Protein AF-A0A2M8NGC5-F1 (afdb_monomer_lite)

pLDDT: mean 81.93, std 14.47, range [43.94, 97.69]

Radius of gyration: 37.55 Å; chains: 1; bounding box: 80×71×114 Å

Foldseek 3Di:
DDDDDDDDDDDDDDDDDDDDDDDDDDDDDDDDDDDDDDDDDDDPPPDPDDDDPDPDPDADPQWDDDDDDLLVLCVVVVVPPDDQQAKAFPVVDPPSDIDGHVDDDPPPLDRDPDDAQVNLCVRTNNSRLVPCFKDKDKDFDDDPDQVCLCVQSDKDWDWDADPVDRLAIWIWIWIRNHPQKIWIWIDGRPDTHTQDMDGHPGRIWMKMWGQDPVVRWIWIDIPNHTGDDTDD

Sequence (232 aa):
PPMLLATVAPRGEETATPTRSPSETLPPSATFTASPSATFTPSNTPTETFTPPPPTATLPPGGLRGAQSILTRAAQTGLIPWDAFYFSPIFNDNDGTWRLGTGEFTGGNTAFIQIDPETLETYFGNSAAERVFLMESTLTLTTWNPALAIDQQVFFGAALQSAANPAQQVGVDIRLVRDGVIRVGVRNGSEVSTISERAVSAYEVRLRLEYDERAGAISAFFNNERLGQPIS

Structure (mmCIF, N/CA/C/O backbone):
data_AF-A0A2M8NGC5-F1
#
_entry.id   AF-A0A2M8NGC5-F1
#
loop_
_atom_site.group_PDB
_atom_site.id
_atom_site.type_symbol
_atom_site.label_atom_id
_atom_site.label_alt_id
_atom_site.label_comp_id
_atom_site.label_asym_id
_atom_site.label_entity_id
_atom_site.label_seq_id
_atom_site.pdbx_PDB_ins_code
_atom_site.Cartn_x
_atom_site.Cartn_y
_atom_site.Cartn_z
_atom_site.occupancy
_atom_site.B_iso_or_equiv
_atom_site.auth_seq_id
_atom_site.auth_comp_id
_atom_site.auth_asym_id
_atom_site.auth_atom_id
_atom_site.pdbx_PDB_model_num
ATOM 1 N N . PRO A 1 1 ? -4.789 38.498 92.553 1.00 44.41 1 PRO A N 1
ATOM 2 C CA . PRO A 1 1 ? -6.107 38.283 93.205 1.00 44.41 1 PRO A CA 1
ATOM 3 C C . PRO A 1 1 ? -7.230 38.889 92.341 1.00 44.41 1 PRO A C 1
ATOM 5 O O . PRO A 1 1 ? -6.971 39.894 91.688 1.00 44.41 1 PRO A O 1
ATOM 8 N N . PRO A 1 2 ? -8.392 38.226 92.229 1.00 50.94 2 PRO A N 1
ATOM 9 C CA . PRO A 1 2 ? -9.074 38.031 90.946 1.00 50.94 2 PRO A CA 1
ATOM 10 C C . PRO A 1 2 ? -10.235 39.008 90.695 1.00 50.94 2 PRO A C 1
ATOM 12 O O . PRO A 1 2 ? -10.859 39.483 91.639 1.00 50.94 2 PRO A O 1
ATOM 15 N N . MET A 1 3 ? -10.559 39.252 89.419 1.00 46.56 3 MET A N 1
ATOM 16 C CA . MET A 1 3 ? -11.832 39.853 88.998 1.00 46.56 3 MET A CA 1
ATOM 17 C C . MET A 1 3 ? -12.655 38.854 88.182 1.00 46.56 3 MET A C 1
ATOM 19 O O . MET A 1 3 ? -12.124 38.054 87.414 1.00 46.56 3 MET A O 1
ATOM 23 N N . LEU A 1 4 ? -13.957 38.908 88.449 1.00 48.12 4 LEU A N 1
ATOM 24 C CA . LEU A 1 4 ? -15.014 37.959 88.126 1.00 48.12 4 LEU A CA 1
ATOM 25 C C . LEU A 1 4 ? -15.409 37.963 86.641 1.00 48.12 4 LEU A C 1
ATOM 27 O O . LEU A 1 4 ? -15.560 39.020 86.033 1.00 48.12 4 LEU A O 1
ATOM 31 N N . LEU A 1 5 ? -15.659 36.764 86.108 1.00 43.94 5 LEU A N 1
ATOM 32 C CA . LEU A 1 5 ? -16.408 36.519 84.872 1.00 43.94 5 LEU A CA 1
ATOM 33 C C . LEU A 1 5 ? -17.908 36.738 85.139 1.00 43.94 5 LEU A C 1
ATOM 35 O O . LEU A 1 5 ? -18.446 36.166 86.087 1.00 43.94 5 LEU A O 1
ATOM 39 N N . ALA A 1 6 ? -18.585 37.512 84.288 1.00 54.88 6 ALA A N 1
ATOM 40 C CA . ALA A 1 6 ? -20.037 37.687 84.319 1.00 54.88 6 ALA A CA 1
ATOM 41 C C . ALA A 1 6 ? -20.694 37.042 83.085 1.00 54.88 6 ALA A C 1
ATOM 43 O O . ALA A 1 6 ? -20.382 37.385 81.947 1.00 54.88 6 ALA A O 1
ATOM 44 N N . THR A 1 7 ? -21.617 36.118 83.350 1.00 52.53 7 THR A N 1
ATOM 45 C CA . THR A 1 7 ? -22.526 35.437 82.414 1.00 52.53 7 THR A CA 1
ATOM 46 C C . THR A 1 7 ? -23.848 36.201 82.328 1.00 52.53 7 THR A C 1
ATOM 48 O O . THR A 1 7 ? -24.427 36.457 83.380 1.00 52.53 7 THR A O 1
ATOM 51 N N . VAL A 1 8 ? -24.385 36.474 81.126 1.00 47.66 8 VAL A N 1
ATOM 52 C CA . VAL A 1 8 ? -25.820 36.787 80.911 1.00 47.66 8 VAL A CA 1
ATOM 53 C C . VAL A 1 8 ? -26.322 36.210 79.568 1.00 47.66 8 VAL A C 1
ATOM 55 O O . VAL A 1 8 ? -25.575 36.111 78.600 1.00 47.66 8 VAL A O 1
ATOM 58 N N . ALA A 1 9 ? -27.589 35.785 79.598 1.00 52.62 9 ALA A N 1
ATOM 59 C CA . ALA A 1 9 ? -28.359 34.857 78.758 1.00 52.62 9 ALA A CA 1
ATOM 60 C C . ALA A 1 9 ? -28.841 35.358 77.363 1.00 52.62 9 ALA A C 1
ATOM 62 O O . ALA A 1 9 ? -28.818 36.562 77.106 1.00 52.62 9 ALA A O 1
ATOM 63 N N . PRO A 1 10 ? -29.333 34.453 76.477 1.00 55.34 10 PRO A N 1
ATOM 64 C CA . PRO A 1 10 ? -29.806 34.791 75.127 1.00 55.34 10 PRO A CA 1
ATOM 65 C C . PRO A 1 10 ? -31.256 35.308 75.100 1.00 55.34 10 PRO A C 1
ATOM 67 O O . PRO A 1 10 ? -32.081 34.909 75.924 1.00 55.34 10 PRO A O 1
ATOM 70 N N . ARG A 1 11 ? -31.591 36.161 74.117 1.00 51.97 11 ARG A N 1
ATOM 71 C CA . ARG A 1 11 ? -32.942 36.722 73.928 1.00 51.97 11 ARG A CA 1
ATOM 72 C C . ARG A 1 11 ? -33.423 36.620 72.473 1.00 51.97 11 ARG A C 1
ATOM 74 O O . ARG A 1 11 ? -32.929 37.343 71.621 1.00 51.97 11 ARG A O 1
ATOM 81 N N . GLY A 1 12 ? -34.408 35.739 72.277 1.00 48.41 12 GLY A N 1
ATOM 82 C CA . GLY A 1 12 ? -35.685 35.976 71.583 1.00 48.41 12 GLY A CA 1
ATOM 83 C C . GLY A 1 12 ? -35.688 36.367 70.105 1.00 48.41 12 GLY A C 1
ATOM 84 O O . GLY A 1 12 ? -35.417 37.511 69.764 1.00 48.41 12 GLY A O 1
ATOM 85 N N . GLU A 1 13 ? -36.132 35.424 69.274 1.00 51.47 13 GLU A N 1
ATOM 86 C CA . GLU A 1 13 ? -36.620 35.616 67.906 1.00 51.47 13 GLU A CA 1
ATOM 87 C C . GLU A 1 13 ? -37.958 36.379 67.890 1.00 51.47 13 GLU A C 1
ATOM 89 O O . GLU A 1 13 ? -38.875 36.034 68.635 1.00 51.47 13 GLU A O 1
ATOM 94 N N . GLU A 1 14 ? -38.110 37.349 66.985 1.00 56.53 14 GLU A N 1
ATOM 95 C CA . GLU A 1 14 ? -39.417 37.882 66.586 1.00 56.53 14 GLU A CA 1
ATOM 96 C C . GLU A 1 14 ? -39.548 37.839 65.057 1.00 56.53 14 GLU A C 1
ATOM 98 O O . GLU A 1 14 ? -38.742 38.386 64.306 1.00 56.53 14 GLU A O 1
ATOM 103 N N . THR A 1 15 ? -40.578 37.118 64.613 1.00 48.09 15 THR A N 1
ATOM 104 C CA . THR A 1 15 ? -40.988 36.927 63.220 1.00 48.09 15 THR A CA 1
ATOM 105 C C . THR A 1 15 ? -41.857 38.106 62.785 1.00 48.09 15 THR A C 1
ATOM 107 O O . THR A 1 15 ? -42.908 38.340 63.379 1.00 48.09 15 THR A O 1
ATOM 110 N N . ALA A 1 16 ? -41.458 38.829 61.736 1.00 58.00 16 ALA A N 1
ATOM 111 C CA . ALA A 1 16 ? -42.263 39.887 61.128 1.00 58.00 16 ALA A CA 1
ATOM 112 C C . ALA A 1 16 ? -42.911 39.397 59.820 1.00 58.00 16 ALA A C 1
ATOM 114 O O . ALA A 1 16 ? -42.224 39.026 58.868 1.00 58.00 16 ALA A O 1
ATOM 115 N N . THR A 1 17 ? -44.242 39.412 59.770 1.00 56.25 17 THR A N 1
ATOM 116 C CA . THR A 1 17 ? -45.048 39.089 58.582 1.00 56.25 17 THR A CA 1
ATOM 117 C C . THR A 1 17 ? -45.163 40.322 57.669 1.00 56.25 17 THR A C 1
ATOM 119 O O . THR A 1 17 ? -45.582 41.374 58.155 1.00 56.25 17 THR A O 1
ATOM 122 N N . PRO A 1 18 ? -44.848 40.249 56.361 1.00 65.88 18 PRO A N 1
ATOM 123 C CA . PRO A 1 18 ? -44.996 41.396 55.466 1.00 65.88 18 PRO A CA 1
ATOM 124 C C . PRO A 1 18 ? -46.437 41.563 54.948 1.00 65.88 18 PRO A C 1
ATOM 126 O O . PRO A 1 18 ? -46.995 40.690 54.283 1.00 65.88 18 PRO A O 1
ATOM 129 N N . THR A 1 19 ? -47.017 42.734 55.216 1.00 62.34 19 THR A N 1
ATOM 130 C CA . THR A 1 19 ? -48.293 43.224 54.669 1.00 62.34 19 THR A CA 1
ATOM 131 C C . THR A 1 19 ? -48.120 43.665 53.208 1.00 62.34 19 THR A C 1
ATOM 133 O O . THR A 1 19 ? -47.224 44.448 52.898 1.00 62.34 19 THR A O 1
ATOM 136 N N . ARG A 1 20 ? -48.980 43.185 52.294 1.00 57.41 20 ARG A N 1
ATOM 137 C CA . ARG A 1 20 ? -49.006 43.601 50.876 1.00 57.41 20 ARG A CA 1
ATOM 138 C C . ARG A 1 20 ? -49.598 45.007 50.711 1.00 57.41 20 ARG A C 1
ATOM 140 O O . ARG A 1 20 ? -50.677 45.285 51.226 1.00 57.41 20 ARG A O 1
ATOM 147 N N . SER A 1 21 ? -48.913 45.846 49.935 1.00 61.59 21 SER A N 1
ATOM 148 C CA . SER A 1 21 ? -49.381 47.165 49.483 1.00 61.59 21 SER A CA 1
ATOM 149 C C . SER A 1 21 ? -50.339 47.031 48.279 1.00 61.59 21 SER A C 1
ATOM 151 O O . SER A 1 21 ? -50.161 46.101 47.485 1.00 61.59 21 SER A O 1
ATOM 153 N N . PRO A 1 22 ? -51.356 47.901 48.124 1.00 59.97 22 PRO A N 1
ATOM 154 C CA . PRO A 1 22 ? -52.321 47.828 47.025 1.00 59.97 22 PRO A CA 1
ATOM 155 C C . PRO A 1 22 ? -51.721 48.187 45.652 1.00 59.97 22 PRO A C 1
ATOM 157 O O . PRO A 1 22 ? -50.808 49.000 45.540 1.00 59.97 22 PRO A O 1
ATOM 160 N N . SER A 1 23 ? -52.266 47.544 44.615 1.00 63.38 23 SER A N 1
ATOM 161 C CA . SER A 1 23 ? -51.860 47.622 43.204 1.00 63.38 23 SER A CA 1
ATOM 162 C C . SER A 1 23 ? -52.294 48.931 42.540 1.00 63.38 23 SER A C 1
ATOM 164 O O . SER A 1 23 ? -53.451 49.330 42.668 1.00 63.38 23 SER A O 1
ATOM 166 N N . GLU A 1 24 ? -51.397 49.548 41.769 1.00 59.53 24 GLU A N 1
ATOM 167 C CA . GLU A 1 24 ? -51.702 50.688 40.899 1.00 59.53 24 GLU A CA 1
ATOM 168 C C . GLU A 1 24 ? -52.466 50.241 39.640 1.00 59.53 24 GLU A C 1
ATOM 170 O O . GLU A 1 24 ? -52.132 49.241 39.001 1.00 59.53 24 GLU A O 1
ATOM 175 N N . THR A 1 25 ? -53.512 50.992 39.296 1.00 62.56 25 THR A N 1
ATOM 176 C CA . THR A 1 25 ? -54.348 50.810 38.102 1.00 62.56 25 THR A CA 1
ATOM 177 C C . THR A 1 25 ? -53.723 51.552 36.919 1.00 62.56 25 THR A C 1
ATOM 179 O O . THR A 1 25 ? -53.522 52.763 36.991 1.00 62.56 25 THR A O 1
ATOM 182 N N . LEU A 1 26 ? -53.444 50.852 35.817 1.00 63.38 26 LEU A N 1
ATOM 183 C CA . LEU A 1 26 ? -52.919 51.457 34.585 1.00 63.38 26 LEU A CA 1
ATOM 184 C C . LEU A 1 26 ? -54.018 52.218 33.801 1.00 63.38 26 LEU A C 1
ATOM 186 O O . LEU A 1 26 ? -55.169 51.774 33.787 1.00 63.38 26 LEU A O 1
ATOM 190 N N . PRO A 1 27 ? -53.689 53.339 33.127 1.00 66.12 27 PRO A N 1
ATOM 191 C CA . PRO A 1 27 ? -54.636 54.127 32.329 1.00 66.12 27 PRO A CA 1
ATOM 192 C C . PRO A 1 27 ? -55.035 53.438 31.003 1.00 66.12 27 PRO A C 1
ATOM 194 O O . PRO A 1 27 ? -54.327 52.544 30.532 1.00 66.12 27 PRO A O 1
ATOM 197 N N . PRO A 1 28 ? -56.165 53.838 30.378 1.00 65.62 28 PRO A N 1
ATOM 198 C CA . PRO A 1 28 ? -56.716 53.157 29.206 1.00 65.62 28 PRO A CA 1
ATOM 199 C C . PRO A 1 28 ? -55.827 53.267 27.957 1.00 65.62 28 PRO A C 1
ATOM 201 O O . PRO A 1 28 ? -55.247 54.309 27.658 1.00 65.62 28 PRO A O 1
ATOM 204 N N . SER A 1 29 ? -55.765 52.155 27.222 1.00 63.22 29 SER A N 1
ATOM 205 C CA . SER A 1 29 ? -55.000 51.960 25.987 1.00 63.22 29 SER A CA 1
ATOM 206 C C . SER A 1 29 ? -55.596 52.748 24.812 1.00 63.22 29 SER A C 1
ATOM 208 O O . SER A 1 29 ? -56.816 52.807 24.654 1.00 63.22 29 SER A O 1
ATOM 210 N N . ALA A 1 30 ? -54.743 53.349 23.978 1.00 58.06 30 ALA A N 1
ATOM 211 C CA . ALA A 1 30 ? -55.157 54.062 22.774 1.00 58.06 30 ALA A CA 1
ATOM 212 C C . ALA A 1 30 ? -55.665 53.080 21.703 1.00 58.06 30 ALA A C 1
ATOM 214 O O . ALA A 1 30 ? -54.961 52.150 21.307 1.00 58.06 30 ALA A O 1
ATOM 215 N N . THR A 1 31 ? -56.884 53.299 21.213 1.00 60.28 31 THR A N 1
ATOM 216 C CA . THR A 1 31 ? -57.495 52.514 20.134 1.00 60.28 31 THR A CA 1
ATOM 217 C C . THR A 1 31 ? -56.754 52.751 18.815 1.00 60.28 31 THR A C 1
ATOM 219 O O . THR A 1 31 ? -56.792 53.850 18.266 1.00 60.28 31 THR A O 1
ATOM 222 N N . PHE A 1 32 ? -56.095 51.717 18.286 1.00 59.34 32 PHE A N 1
ATOM 223 C CA . PHE A 1 32 ? -55.528 51.723 16.935 1.00 59.34 32 PHE A CA 1
ATOM 224 C C . PHE A 1 32 ? -56.638 51.529 15.893 1.00 59.34 32 PHE A C 1
ATOM 226 O O . PHE A 1 32 ? -57.313 50.500 15.875 1.00 59.34 32 PHE A O 1
ATOM 233 N N . THR A 1 33 ? -56.808 52.496 14.993 1.00 62.06 33 THR A N 1
ATOM 234 C CA . THR A 1 33 ? -57.657 52.354 13.803 1.00 62.06 33 THR A CA 1
ATOM 235 C C . THR A 1 33 ? -56.892 51.554 12.746 1.00 62.06 33 THR A C 1
ATOM 237 O O . THR A 1 33 ? -55.863 52.012 12.251 1.00 62.06 33 THR A O 1
ATOM 240 N N . ALA A 1 34 ? -57.359 50.351 12.401 1.00 59.84 34 ALA A N 1
ATOM 241 C CA . ALA A 1 34 ? -56.747 49.549 11.343 1.00 59.84 34 ALA A CA 1
ATOM 242 C C . ALA A 1 34 ? -57.008 50.183 9.963 1.00 59.84 34 ALA A C 1
ATOM 244 O O . ALA A 1 34 ? -58.155 50.423 9.587 1.00 59.84 34 ALA A O 1
ATOM 245 N N . SER A 1 35 ? -55.939 50.447 9.208 1.00 66.44 35 SER A N 1
ATOM 246 C CA . SER A 1 35 ? -56.015 50.833 7.794 1.00 66.44 35 SER A CA 1
ATOM 247 C C . SER A 1 35 ? -56.494 49.633 6.956 1.00 66.44 35 SER A C 1
ATOM 249 O O . SER A 1 35 ? -56.066 48.510 7.241 1.00 66.44 35 SER A O 1
ATOM 251 N N . PRO A 1 36 ? -57.370 49.809 5.947 1.00 64.69 36 PRO A N 1
ATOM 252 C CA . PRO A 1 36 ? -57.855 48.695 5.137 1.00 64.69 36 PRO A CA 1
ATOM 253 C C . PRO A 1 36 ? -56.703 47.992 4.402 1.00 64.69 36 PRO A C 1
ATOM 255 O O . PRO A 1 36 ? -55.878 48.620 3.740 1.00 64.69 36 PRO A O 1
ATOM 258 N N . SER A 1 37 ? -56.656 46.666 4.546 1.00 68.25 37 SER A N 1
ATOM 259 C CA . SER A 1 37 ? -55.654 45.785 3.944 1.00 68.25 37 SER A CA 1
ATOM 260 C C . SER A 1 37 ? -55.862 45.674 2.429 1.00 68.25 37 SER A C 1
ATOM 262 O O . SER A 1 37 ? -56.983 45.455 1.965 1.00 68.25 37 SER A O 1
ATOM 264 N N . ALA A 1 38 ? -54.787 45.826 1.650 1.00 64.25 38 ALA A N 1
ATOM 265 C CA . ALA A 1 38 ? -54.817 45.605 0.209 1.00 64.25 38 ALA A CA 1
ATOM 266 C C . ALA A 1 38 ? -55.140 44.131 -0.088 1.00 64.25 38 ALA A C 1
ATOM 268 O O . ALA A 1 38 ? -54.487 43.220 0.417 1.00 64.25 38 ALA A O 1
ATOM 269 N N . THR A 1 39 ? -56.159 43.893 -0.913 1.00 65.56 39 THR A N 1
ATOM 270 C CA . THR A 1 39 ? -56.514 42.545 -1.370 1.00 65.56 39 THR A CA 1
ATOM 271 C C . THR A 1 39 ? -55.462 42.072 -2.372 1.00 65.56 39 THR A C 1
ATOM 273 O O . THR A 1 39 ? -55.335 42.647 -3.451 1.00 65.56 39 THR A O 1
ATOM 276 N N . PHE A 1 40 ? -54.692 41.044 -2.015 1.00 61.41 40 PHE A N 1
ATOM 277 C CA . PHE A 1 40 ? -53.731 40.422 -2.924 1.00 61.41 40 PHE A CA 1
ATOM 278 C C . PHE A 1 40 ? -54.468 39.647 -4.024 1.00 61.41 40 PHE A C 1
ATOM 280 O O . PHE A 1 40 ? -55.293 38.778 -3.744 1.00 61.41 40 PHE A O 1
ATOM 287 N N . THR A 1 41 ? -54.154 39.943 -5.284 1.00 67.62 41 THR A N 1
ATOM 288 C CA . THR A 1 41 ? -54.562 39.138 -6.443 1.00 67.62 41 THR A CA 1
ATOM 289 C C . THR A 1 41 ? -53.828 37.791 -6.435 1.00 67.62 41 THR A C 1
ATOM 291 O O . 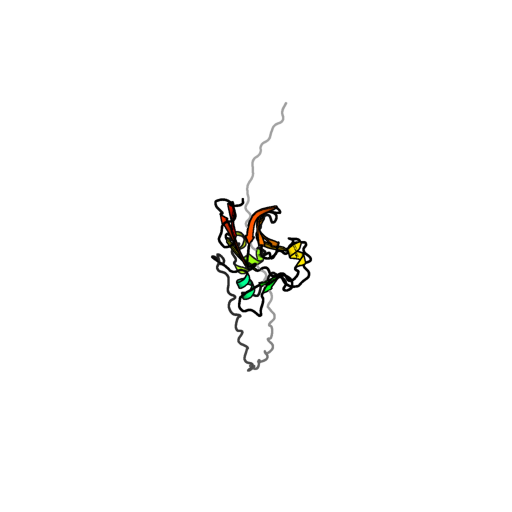THR A 1 41 ? -52.601 37.789 -6.304 1.00 67.62 41 THR A O 1
ATOM 294 N N . PRO A 1 42 ? -54.520 36.646 -6.597 1.00 62.97 42 PRO A N 1
ATOM 295 C CA . PRO A 1 42 ? -53.861 35.346 -6.684 1.00 62.97 42 PRO A CA 1
ATOM 296 C C . PRO A 1 42 ? -53.001 35.272 -7.954 1.00 62.97 42 PRO A C 1
ATOM 298 O O . PRO A 1 42 ? -53.486 35.517 -9.058 1.00 62.97 42 PRO A O 1
ATOM 301 N N . SER A 1 43 ? -51.715 34.946 -7.795 1.00 70.00 43 SER A N 1
ATOM 302 C CA . SER A 1 43 ? -50.808 34.699 -8.920 1.00 70.00 43 SER A CA 1
ATOM 303 C C . SER A 1 43 ? -50.941 33.248 -9.376 1.00 70.00 43 SER A C 1
ATOM 305 O O . SER A 1 43 ? -50.767 32.336 -8.573 1.00 70.00 43 SER A O 1
ATOM 307 N N . ASN A 1 44 ? -51.190 33.024 -10.669 1.00 65.50 44 ASN A N 1
ATOM 308 C CA . ASN A 1 44 ? -51.218 31.692 -11.294 1.00 65.50 44 ASN A CA 1
ATOM 309 C C . ASN A 1 44 ? -49.809 31.147 -11.602 1.00 65.50 44 ASN A C 1
ATOM 311 O O . ASN A 1 44 ? -49.643 30.331 -12.507 1.00 65.50 44 ASN A O 1
ATOM 315 N N . THR A 1 45 ? -48.775 31.612 -10.899 1.00 70.56 45 THR A N 1
ATOM 316 C CA . THR A 1 45 ? -47.418 31.094 -11.092 1.00 70.56 45 THR A CA 1
ATOM 317 C C . THR A 1 45 ? -47.342 29.709 -10.448 1.00 70.56 45 THR A C 1
ATOM 319 O O . THR A 1 45 ? -47.555 29.620 -9.238 1.00 70.56 45 THR A O 1
ATOM 322 N N . PRO A 1 46 ? -47.063 28.627 -11.198 1.00 64.38 46 PRO A N 1
ATOM 323 C CA . PRO A 1 46 ? -46.850 27.322 -10.593 1.00 64.38 46 PRO A CA 1
ATOM 324 C C . PRO A 1 46 ? -45.653 27.418 -9.645 1.00 64.38 46 PRO A C 1
ATOM 326 O O . PRO A 1 46 ? -44.535 27.701 -10.069 1.00 64.38 46 PRO A O 1
ATOM 329 N N . THR A 1 47 ? -45.904 27.237 -8.351 1.00 68.75 47 THR A N 1
ATOM 330 C CA . THR A 1 47 ? -44.852 27.147 -7.340 1.00 68.75 47 THR A CA 1
ATOM 331 C C . THR A 1 47 ? -43.994 25.933 -7.674 1.00 68.75 47 THR A C 1
ATOM 333 O O . THR A 1 47 ? -44.508 24.812 -7.696 1.00 68.75 47 THR A O 1
ATOM 336 N N . GLU A 1 48 ? -42.706 26.138 -7.961 1.00 68.31 48 GLU A N 1
ATOM 337 C CA . GLU A 1 48 ? -41.777 25.025 -8.144 1.00 68.31 48 GLU A CA 1
ATOM 338 C C . GLU A 1 48 ? -41.842 24.128 -6.906 1.00 68.31 48 GLU A C 1
ATOM 340 O O . GLU A 1 48 ? -41.621 24.562 -5.774 1.00 68.31 48 GLU A O 1
ATOM 345 N N . THR A 1 49 ? -42.236 22.872 -7.113 1.00 73.25 49 THR A N 1
ATOM 346 C CA . THR A 1 49 ? -42.294 21.897 -6.030 1.00 73.25 49 THR A CA 1
ATOM 347 C C . THR A 1 49 ? -40.859 21.548 -5.675 1.00 73.25 49 THR A C 1
ATOM 349 O O . THR A 1 49 ? -40.187 20.836 -6.422 1.00 73.25 49 THR A O 1
ATOM 352 N N . PHE A 1 50 ? -40.380 22.086 -4.552 1.00 73.44 50 PHE A N 1
ATOM 353 C CA . PHE A 1 50 ? -39.069 21.762 -4.007 1.00 73.44 50 PHE A CA 1
ATOM 354 C C . PHE A 1 50 ? -38.986 20.249 -3.800 1.00 73.44 50 PHE A C 1
ATOM 356 O O . PHE A 1 50 ? -39.611 19.693 -2.897 1.00 73.44 50 PHE A O 1
ATOM 363 N N . THR A 1 51 ? -38.242 19.577 -4.674 1.00 71.12 51 THR A N 1
ATOM 364 C CA . THR A 1 51 ? -37.907 18.172 -4.478 1.00 71.12 51 THR A CA 1
ATOM 365 C C . THR A 1 51 ? -36.718 18.158 -3.526 1.00 71.12 51 THR A C 1
ATOM 367 O O . THR A 1 51 ? -35.664 18.680 -3.899 1.00 71.12 51 THR A O 1
ATOM 370 N N . PRO A 1 52 ? -36.863 17.640 -2.291 1.00 73.62 52 PRO A N 1
ATOM 371 C CA . PRO A 1 52 ? -35.725 17.542 -1.395 1.00 73.62 52 PRO A CA 1
ATOM 372 C C . PRO A 1 52 ? -34.640 16.695 -2.068 1.00 73.62 52 PRO A C 1
ATOM 374 O O . PRO A 1 52 ? -34.970 15.744 -2.788 1.00 73.62 52 PRO A O 1
ATOM 377 N N . PRO A 1 53 ? -33.353 17.026 -1.862 1.00 73.38 53 PRO A N 1
ATOM 378 C CA . PRO A 1 53 ? -32.282 16.196 -2.381 1.00 73.38 53 PRO A CA 1
ATOM 379 C C . PRO A 1 53 ? -32.470 14.759 -1.872 1.00 73.38 53 PRO A C 1
ATOM 381 O O . PRO A 1 53 ? -32.946 14.563 -0.745 1.00 73.38 53 PRO A O 1
ATOM 384 N N . PRO A 1 54 ? -32.130 13.747 -2.689 1.00 72.31 54 PRO A N 1
ATOM 385 C CA . PRO A 1 54 ? -32.196 12.363 -2.247 1.00 72.31 54 PRO A CA 1
ATOM 386 C C . PRO A 1 54 ? -31.372 12.195 -0.962 1.00 72.31 54 PRO A C 1
ATOM 388 O O . PRO A 1 54 ? -30.356 12.879 -0.800 1.00 72.31 54 PRO A O 1
ATOM 391 N N . PRO A 1 55 ? -31.788 11.310 -0.036 1.00 68.75 55 PRO A N 1
ATOM 392 C CA . PRO A 1 55 ? -31.041 11.088 1.192 1.00 68.75 55 PRO A CA 1
ATOM 393 C C . PRO A 1 55 ? -29.608 10.680 0.843 1.00 68.75 55 PRO A C 1
ATOM 395 O O . PRO A 1 55 ? -29.388 9.706 0.119 1.00 68.75 55 PRO A O 1
ATOM 398 N N . THR A 1 56 ? -28.632 11.430 1.351 1.00 68.50 56 THR A N 1
ATOM 399 C CA . THR A 1 56 ? -27.220 11.082 1.212 1.00 68.50 56 THR A CA 1
ATOM 400 C C . THR A 1 56 ? -27.003 9.718 1.857 1.00 68.50 56 THR A C 1
ATOM 402 O O . THR A 1 56 ? -27.328 9.529 3.033 1.00 68.50 56 THR A O 1
ATOM 405 N N . ALA A 1 57 ? -26.483 8.756 1.090 1.00 70.38 57 ALA A N 1
ATOM 406 C CA . ALA A 1 57 ? -26.176 7.425 1.599 1.00 70.38 57 ALA A CA 1
ATOM 407 C C . ALA A 1 57 ? -25.283 7.557 2.842 1.00 70.38 57 ALA A C 1
ATOM 409 O O . ALA A 1 57 ? -24.134 7.984 2.756 1.00 70.38 57 ALA A O 1
ATOM 410 N N . THR A 1 58 ? -25.843 7.247 4.008 1.00 81.19 58 THR A N 1
ATOM 411 C CA . THR A 1 58 ? -25.150 7.383 5.290 1.00 81.19 58 THR A CA 1
ATOM 412 C C . THR A 1 58 ? -24.459 6.061 5.608 1.00 81.19 58 THR A C 1
ATOM 414 O O . THR A 1 58 ? -25.041 4.993 5.403 1.00 81.19 58 THR A O 1
ATOM 417 N N . LEU A 1 59 ? -23.209 6.113 6.073 1.00 88.38 59 LEU A N 1
ATOM 418 C CA . LEU A 1 59 ? -22.475 4.918 6.491 1.00 88.38 59 LEU A CA 1
ATOM 419 C C . LEU A 1 59 ? -23.218 4.197 7.633 1.00 88.38 59 LEU A C 1
ATOM 421 O O . LEU A 1 59 ? -23.870 4.851 8.452 1.00 88.38 59 LEU A O 1
ATOM 425 N N . PRO A 1 60 ? -23.131 2.856 7.722 1.00 91.12 60 PRO A N 1
ATOM 426 C CA . PRO A 1 60 ? -23.713 2.135 8.846 1.00 91.12 60 PRO A CA 1
ATOM 427 C C . PRO A 1 60 ? -23.037 2.559 10.166 1.00 91.12 60 PRO A C 1
ATOM 429 O O . PRO A 1 60 ? -21.841 2.856 10.157 1.00 91.12 60 PRO A O 1
ATOM 432 N N . PRO A 1 61 ? -23.739 2.512 11.317 1.00 88.25 61 PRO A N 1
ATOM 433 C CA . PRO A 1 61 ? -23.203 2.991 12.598 1.00 88.25 61 PRO A CA 1
ATOM 434 C C . PRO A 1 61 ? -21.878 2.347 13.038 1.00 88.25 61 PRO A C 1
ATOM 436 O O . PRO A 1 61 ? -21.106 2.964 13.756 1.00 88.25 61 PRO A O 1
ATOM 439 N N . GLY A 1 62 ? -21.603 1.109 12.610 1.00 90.62 62 GLY A N 1
ATOM 440 C CA . GLY A 1 62 ? -20.349 0.397 12.898 1.00 90.62 62 GLY A CA 1
ATOM 441 C C . GLY A 1 62 ? -19.280 0.513 11.807 1.00 90.62 62 GLY A C 1
ATOM 442 O O . GLY A 1 62 ? -18.320 -0.268 11.819 1.00 90.62 62 GLY A O 1
ATOM 443 N N . GLY A 1 63 ? -19.473 1.413 10.842 1.00 93.06 63 GLY A N 1
ATOM 444 C CA . GLY A 1 63 ? -18.663 1.535 9.636 1.00 93.06 63 GLY A CA 1
ATOM 445 C C . GLY A 1 63 ? -18.790 0.336 8.692 1.00 93.06 63 GLY A C 1
ATOM 446 O O . GLY A 1 63 ? -19.373 -0.703 9.018 1.00 93.06 63 GLY A O 1
ATOM 447 N N . LEU A 1 64 ? -18.230 0.472 7.494 1.00 93.12 64 LEU A N 1
ATOM 448 C CA . LEU A 1 64 ? -18.078 -0.642 6.562 1.00 93.12 64 LEU A CA 1
ATOM 449 C C . LEU A 1 64 ? -17.066 -1.649 7.124 1.00 93.12 64 LEU A C 1
ATOM 451 O O . LEU A 1 64 ? -16.133 -1.284 7.843 1.00 93.12 64 LEU A O 1
ATOM 455 N N . ARG A 1 65 ? -17.284 -2.933 6.828 1.00 91.69 65 ARG A N 1
ATOM 456 C CA . ARG A 1 65 ? -16.458 -4.058 7.292 1.00 91.69 65 ARG A CA 1
ATOM 457 C C . ARG A 1 65 ? -16.166 -5.022 6.141 1.00 91.69 65 ARG A C 1
ATOM 459 O O . ARG A 1 65 ? -16.825 -4.974 5.104 1.00 91.69 65 ARG A O 1
ATOM 466 N N . GLY A 1 66 ? -15.208 -5.921 6.353 1.00 93.50 66 GLY A N 1
ATOM 467 C CA . GLY A 1 66 ? -14.788 -6.918 5.365 1.00 93.50 66 GLY A CA 1
ATOM 468 C C . GLY A 1 66 ? -13.745 -6.382 4.386 1.00 93.50 66 GLY A C 1
ATOM 469 O O . GLY A 1 66 ? -13.160 -5.326 4.614 1.00 93.50 66 GLY A O 1
ATOM 470 N N . ALA A 1 67 ? -13.510 -7.123 3.304 1.00 93.75 67 ALA A N 1
ATOM 471 C CA . ALA A 1 67 ? -12.590 -6.703 2.254 1.00 93.75 67 ALA A CA 1
ATOM 472 C C . ALA A 1 67 ? -13.149 -5.473 1.527 1.00 93.75 67 ALA A C 1
ATOM 474 O O . ALA A 1 67 ? -14.273 -5.497 1.025 1.00 93.75 67 ALA A O 1
ATOM 475 N N . GLN A 1 68 ? -12.361 -4.402 1.483 1.00 94.50 68 GLN A N 1
ATOM 476 C CA . GLN A 1 68 ? -12.718 -3.148 0.831 1.00 94.50 68 GLN A CA 1
ATOM 477 C C . GLN A 1 68 ? -11.594 -2.736 -0.119 1.00 94.50 68 GLN A C 1
ATOM 479 O O . GLN A 1 68 ? -10.420 -2.802 0.238 1.00 94.50 68 GLN A O 1
ATOM 484 N N . SER A 1 69 ? -11.954 -2.292 -1.324 1.00 92.75 69 SER A N 1
ATOM 485 C CA . SER A 1 69 ? -10.997 -1.724 -2.276 1.00 92.75 69 SER A CA 1
ATOM 486 C C . SER A 1 69 ? -10.973 -0.209 -2.131 1.00 92.75 69 SER A C 1
ATOM 488 O O . SER A 1 69 ? -11.943 0.473 -2.474 1.00 92.75 69 SER A O 1
ATOM 490 N N . ILE A 1 70 ? -9.858 0.322 -1.633 1.00 91.94 70 ILE A N 1
ATOM 491 C CA . ILE A 1 70 ? -9.710 1.759 -1.381 1.00 91.94 70 ILE A CA 1
ATOM 492 C C . ILE A 1 70 ? -9.713 2.546 -2.693 1.00 91.94 70 ILE A C 1
ATOM 494 O O . ILE A 1 70 ? -10.414 3.545 -2.814 1.00 91.94 70 ILE A O 1
ATOM 498 N N . LEU A 1 71 ? -9.001 2.053 -3.706 1.00 92.12 71 LEU A N 1
ATOM 499 C CA . LEU A 1 71 ? -8.907 2.699 -5.015 1.00 92.12 71 LEU A CA 1
ATOM 500 C C . LEU A 1 71 ? -10.249 2.703 -5.757 1.00 92.12 71 LEU A C 1
ATOM 502 O O . LEU A 1 71 ? -10.643 3.712 -6.339 1.00 92.12 71 LEU A O 1
ATOM 506 N N . THR A 1 72 ? -11.003 1.602 -5.680 1.00 90.44 72 THR A N 1
ATOM 507 C CA . THR A 1 72 ? -12.365 1.551 -6.230 1.00 90.44 72 THR A CA 1
ATOM 508 C C . THR A 1 72 ? -13.283 2.525 -5.497 1.00 90.44 72 THR A C 1
ATOM 510 O O . THR A 1 72 ? -14.065 3.229 -6.133 1.00 90.44 72 THR A O 1
ATOM 513 N N . ARG A 1 73 ? -13.172 2.604 -4.165 1.00 90.44 73 ARG A N 1
ATOM 514 C CA . ARG A 1 73 ? -13.974 3.520 -3.352 1.00 90.44 73 ARG A CA 1
ATOM 515 C C . ARG A 1 73 ? -13.669 4.982 -3.674 1.00 90.44 73 ARG A C 1
ATOM 517 O O . ARG A 1 73 ? -14.614 5.736 -3.873 1.00 90.44 73 ARG A O 1
ATOM 524 N N . ALA A 1 74 ? -12.394 5.351 -3.786 1.00 90.38 74 ALA A N 1
ATOM 525 C CA . ALA A 1 74 ? -11.958 6.699 -4.151 1.00 90.38 74 ALA A CA 1
ATOM 526 C C . ALA A 1 74 ? -12.516 7.131 -5.518 1.00 90.38 74 ALA A C 1
ATOM 528 O O . ALA A 1 74 ? -13.025 8.241 -5.660 1.00 90.38 74 ALA A O 1
ATOM 529 N N . ALA A 1 75 ? -12.494 6.232 -6.509 1.00 88.81 75 ALA A N 1
ATOM 530 C CA . ALA A 1 75 ? -13.072 6.500 -7.826 1.00 88.81 75 ALA A CA 1
ATOM 531 C C . ALA A 1 75 ? -14.603 6.667 -7.779 1.00 88.81 75 ALA A C 1
ATOM 533 O O . ALA A 1 75 ? -15.145 7.551 -8.435 1.00 88.81 75 ALA A O 1
ATOM 534 N N . GLN A 1 76 ? -15.305 5.844 -6.992 1.00 87.12 76 GLN A N 1
ATOM 535 C CA . GLN A 1 76 ? -16.768 5.896 -6.869 1.00 87.12 76 GLN A CA 1
ATOM 536 C C . GLN A 1 76 ? -17.273 7.142 -6.139 1.00 87.12 76 GLN A C 1
ATOM 538 O O . GLN A 1 76 ? -18.327 7.669 -6.487 1.00 87.12 76 GLN A O 1
ATOM 543 N N . THR A 1 77 ? -16.563 7.589 -5.103 1.00 86.56 77 THR A N 1
ATOM 544 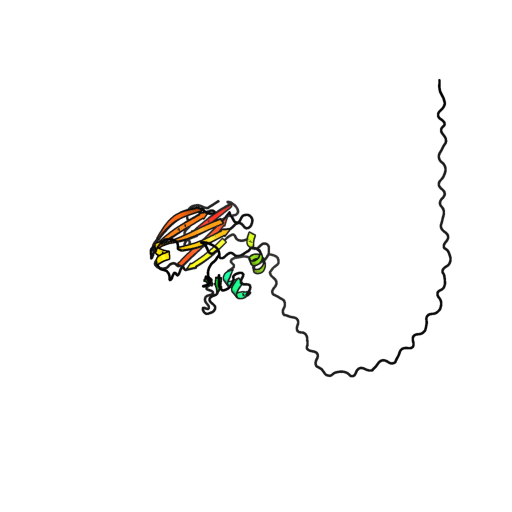C CA . THR A 1 77 ? -16.960 8.762 -4.313 1.00 86.56 77 THR A CA 1
ATOM 545 C C . THR A 1 77 ? -16.475 10.072 -4.927 1.00 86.56 77 THR A C 1
ATOM 547 O O . THR A 1 77 ? -16.971 11.130 -4.552 1.00 86.56 77 THR A O 1
ATOM 550 N N . GLY A 1 78 ? -15.494 10.019 -5.836 1.00 85.19 78 GLY A N 1
ATOM 551 C CA . GLY A 1 78 ? -14.809 11.197 -6.374 1.00 85.19 78 GLY A CA 1
ATOM 552 C C . GLY A 1 78 ? -13.921 11.911 -5.350 1.00 85.19 78 GLY A C 1
ATOM 553 O O . GLY A 1 78 ? -13.295 12.917 -5.672 1.00 85.19 78 GLY A O 1
ATOM 554 N N . LEU A 1 79 ? -13.842 11.396 -4.122 1.00 85.50 79 LEU A N 1
ATOM 555 C CA . LEU A 1 79 ? -13.034 11.949 -3.044 1.00 85.50 79 LEU A CA 1
ATOM 556 C C . LEU A 1 79 ? -11.606 11.431 -3.182 1.00 85.50 79 LEU A C 1
ATOM 558 O O . LEU A 1 79 ? -11.202 10.570 -2.419 1.00 85.50 79 LEU A O 1
ATOM 562 N N . ILE A 1 80 ? -10.856 11.884 -4.180 1.00 86.94 80 ILE A N 1
ATOM 563 C CA . ILE A 1 80 ? -9.481 11.429 -4.417 1.00 86.94 80 ILE A CA 1
ATOM 564 C C . ILE A 1 80 ? -8.537 12.240 -3.510 1.00 86.94 80 ILE A C 1
ATOM 566 O O . ILE A 1 80 ? -8.460 13.454 -3.685 1.00 86.94 80 ILE A O 1
ATOM 570 N N . PRO A 1 81 ? -7.817 11.616 -2.553 1.00 85.56 81 PRO A N 1
ATOM 571 C CA . PRO A 1 81 ? -6.963 12.349 -1.611 1.00 85.56 81 PRO A CA 1
ATOM 572 C C . PRO A 1 81 ? -5.650 12.821 -2.252 1.00 85.56 81 PRO A C 1
ATOM 574 O O . PRO A 1 81 ? -4.922 13.624 -1.675 1.00 85.56 81 PRO A O 1
ATOM 577 N N . TRP A 1 82 ? -5.333 12.313 -3.444 1.00 90.06 82 TRP A N 1
ATOM 578 C CA . TRP A 1 82 ? -4.120 12.636 -4.179 1.00 90.06 82 TRP A CA 1
ATOM 579 C C . TRP A 1 82 ? -4.391 13.612 -5.314 1.00 90.06 82 TRP A C 1
ATOM 581 O O . TRP A 1 82 ? -5.416 13.551 -5.994 1.00 90.06 82 TRP A O 1
ATOM 591 N N . ASP A 1 83 ? -3.412 14.473 -5.560 1.00 88.12 83 ASP A N 1
ATOM 592 C CA . ASP A 1 83 ? -3.399 15.305 -6.750 1.00 88.12 83 ASP A CA 1
ATOM 593 C C . ASP A 1 83 ? -3.227 14.452 -8.023 1.00 88.12 83 ASP A C 1
ATOM 595 O O . ASP A 1 83 ? -2.503 13.450 -8.035 1.00 88.12 83 ASP A O 1
ATOM 599 N N . ALA A 1 84 ? -3.871 14.865 -9.119 1.00 86.44 84 ALA A N 1
ATOM 600 C CA . ALA A 1 84 ? -3.873 14.105 -10.366 1.00 86.44 84 ALA A CA 1
ATOM 601 C C . ALA A 1 84 ? -2.483 13.988 -11.021 1.00 86.44 84 ALA A C 1
ATOM 603 O O . ALA A 1 84 ? -2.220 13.000 -11.718 1.00 86.44 84 ALA A O 1
ATOM 604 N N . PHE A 1 85 ? -1.590 14.957 -10.782 1.00 87.25 85 PHE A N 1
ATOM 605 C CA . PHE A 1 85 ? -0.190 14.919 -11.207 1.00 87.25 85 PHE A CA 1
ATOM 606 C C . PHE A 1 85 ? 0.673 14.009 -10.331 1.00 87.25 85 PHE A C 1
ATOM 608 O O . PHE A 1 85 ? 1.785 13.673 -10.743 1.00 87.25 85 PHE A O 1
ATOM 615 N N . TYR A 1 86 ? 0.167 13.583 -9.170 1.00 88.81 86 TYR A N 1
ATOM 616 C CA . TYR A 1 86 ? 0.858 12.688 -8.249 1.00 88.81 86 TYR A CA 1
ATOM 617 C C . TYR A 1 86 ? 0.386 11.237 -8.362 1.00 88.81 86 TYR A C 1
ATOM 619 O O . TYR A 1 86 ? 1.193 10.348 -8.630 1.00 88.81 86 TYR A O 1
ATOM 627 N N . PHE A 1 87 ? -0.913 10.980 -8.199 1.00 91.81 87 PHE A N 1
ATOM 628 C CA . PHE A 1 87 ? -1.483 9.637 -8.290 1.00 91.81 87 PHE A CA 1
ATOM 629 C C . PHE A 1 87 ? -2.956 9.711 -8.696 1.00 91.81 87 PHE A C 1
ATOM 631 O O . PHE A 1 87 ? -3.766 10.343 -8.023 1.00 91.81 87 PHE A O 1
ATOM 638 N N . SER A 1 88 ? -3.310 9.083 -9.817 1.00 91.81 88 SER A N 1
ATOM 639 C CA . SER A 1 88 ? -4.646 9.209 -10.409 1.00 91.81 88 SER A CA 1
ATOM 640 C C . SER A 1 88 ? -5.129 7.925 -11.082 1.00 91.81 88 SER A C 1
ATOM 642 O O . SER A 1 88 ? -4.311 7.102 -11.515 1.00 91.81 88 SER A O 1
ATOM 644 N N . PRO A 1 89 ? -6.458 7.739 -11.196 1.00 91.12 89 PRO A N 1
ATOM 645 C CA . PRO A 1 89 ? -7.015 6.646 -11.976 1.00 91.12 89 PRO A CA 1
ATOM 646 C C . PRO A 1 89 ? -6.772 6.883 -13.472 1.00 91.12 89 PRO A C 1
ATOM 648 O O . PRO A 1 89 ? -6.738 8.018 -13.958 1.00 91.12 89 PRO A O 1
ATOM 651 N N . ILE A 1 90 ? -6.641 5.796 -14.227 1.00 87.38 90 ILE A N 1
ATOM 652 C CA . ILE A 1 90 ? -6.586 5.840 -15.686 1.00 87.38 90 ILE A CA 1
ATOM 653 C C . ILE A 1 90 ? -8.024 5.808 -16.207 1.00 87.38 90 ILE A C 1
ATOM 655 O O . ILE A 1 90 ? -8.618 4.751 -16.363 1.00 87.38 90 ILE A O 1
ATOM 659 N N . PHE A 1 91 ? -8.601 6.982 -16.470 1.00 73.62 91 PHE A N 1
ATOM 660 C CA . PHE A 1 91 ? -10.014 7.111 -16.862 1.00 73.62 91 PHE A CA 1
ATOM 661 C C . PHE A 1 91 ? -10.376 6.486 -18.219 1.00 73.62 91 PHE A C 1
ATOM 663 O O . PHE A 1 91 ? -11.556 6.320 -18.513 1.00 73.62 91 PHE A O 1
ATOM 670 N N . ASN A 1 92 ? -9.383 6.153 -19.046 1.00 72.31 92 ASN A N 1
ATOM 671 C CA . ASN A 1 92 ? -9.613 5.579 -20.374 1.00 72.31 92 ASN A CA 1
ATOM 672 C C . ASN A 1 92 ? -9.720 4.048 -20.354 1.00 72.31 92 ASN A C 1
ATOM 674 O O . ASN A 1 92 ? -10.183 3.472 -21.337 1.00 72.31 92 ASN A O 1
ATOM 678 N N . ASP A 1 93 ? -9.337 3.415 -19.243 1.00 60.72 93 ASP A N 1
ATOM 679 C CA . ASP A 1 93 ? -9.352 1.968 -19.080 1.00 60.72 93 ASP A CA 1
ATOM 680 C C . ASP A 1 93 ? -10.407 1.621 -18.023 1.00 60.72 93 ASP A C 1
ATOM 682 O O . ASP A 1 93 ? -10.325 2.039 -16.868 1.00 60.72 93 ASP A O 1
ATOM 686 N N . ASN A 1 94 ? -11.424 0.841 -18.399 1.00 58.84 94 ASN A N 1
ATOM 687 C CA . ASN A 1 94 ? -12.497 0.404 -17.489 1.00 58.84 94 ASN A CA 1
ATOM 688 C C . ASN A 1 94 ? -12.007 -0.540 -16.368 1.00 58.84 94 ASN A C 1
ATOM 690 O O . ASN A 1 94 ? -12.810 -1.051 -15.588 1.00 58.84 94 ASN A O 1
ATOM 694 N N . ASP A 1 95 ? -10.698 -0.764 -16.274 1.00 68.94 95 ASP A N 1
ATOM 695 C CA . ASP A 1 95 ? -10.071 -1.791 -15.450 1.00 68.94 95 ASP A CA 1
ATOM 696 C C . ASP A 1 95 ? -9.760 -1.305 -14.025 1.00 68.94 95 ASP A C 1
ATOM 698 O O . ASP A 1 95 ? -9.251 -2.058 -13.196 1.00 68.94 95 ASP A O 1
ATOM 702 N N . GLY A 1 96 ? -10.068 -0.041 -13.708 1.00 78.88 96 GLY A N 1
ATOM 703 C CA . GLY A 1 96 ? -9.856 0.513 -12.368 1.00 78.88 96 GLY A CA 1
ATOM 704 C C . GLY A 1 96 ? -8.377 0.621 -11.991 1.00 78.88 96 GLY A C 1
ATOM 705 O O . GLY A 1 96 ? -8.035 0.579 -10.809 1.00 78.88 96 GLY A O 1
ATOM 706 N N . THR A 1 97 ? -7.497 0.740 -12.986 1.00 88.12 97 THR A N 1
ATOM 707 C CA . THR A 1 97 ? -6.054 0.903 -12.799 1.00 88.12 97 THR A CA 1
ATOM 708 C C . THR A 1 97 ? -5.713 2.329 -12.380 1.00 88.12 97 THR A C 1
ATOM 710 O O . THR A 1 97 ? -6.320 3.300 -12.834 1.00 88.12 97 THR A O 1
ATOM 713 N N . TRP A 1 98 ? -4.709 2.453 -11.517 1.00 92.44 98 TRP A N 1
ATOM 714 C CA . TRP A 1 98 ? -4.171 3.728 -11.056 1.00 92.44 98 TRP A CA 1
ATOM 715 C C . TRP A 1 98 ? -2.697 3.828 -11.418 1.00 92.44 98 TRP A C 1
ATOM 717 O O . TRP A 1 98 ? -1.991 2.820 -11.458 1.00 92.44 98 TRP A O 1
ATOM 727 N N . ARG A 1 99 ? -2.229 5.047 -11.675 1.00 91.12 99 ARG A N 1
ATOM 728 C CA . ARG A 1 99 ? -0.836 5.315 -12.035 1.00 91.12 99 ARG A CA 1
ATOM 729 C C . ARG A 1 99 ? -0.266 6.455 -11.215 1.00 91.12 99 ARG A C 1
ATOM 731 O O . ARG A 1 99 ? -0.986 7.377 -10.832 1.00 91.12 99 ARG A O 1
ATOM 738 N N . LEU A 1 100 ? 1.049 6.415 -11.023 1.00 89.00 100 LEU A N 1
ATOM 739 C CA . LEU A 1 100 ? 1.798 7.609 -10.658 1.00 89.00 100 LEU A CA 1
ATOM 740 C C . LEU A 1 100 ? 1.636 8.640 -11.779 1.00 89.00 100 LEU A C 1
ATOM 742 O O . LEU A 1 100 ? 1.674 8.301 -12.967 1.00 89.00 100 LEU A O 1
ATOM 746 N N . GLY A 1 101 ? 1.389 9.885 -11.395 1.00 82.62 101 GLY A N 1
ATOM 747 C CA . GLY A 1 101 ? 1.284 10.983 -12.336 1.00 82.62 101 GLY A CA 1
ATOM 748 C C . GLY A 1 101 ? 2.652 11.377 -12.892 1.00 82.62 101 GLY A C 1
ATOM 749 O O . GLY A 1 101 ? 3.698 10.866 -12.495 1.00 82.62 101 GLY A O 1
ATOM 750 N N . THR A 1 102 ? 2.636 12.274 -13.872 1.00 72.88 102 THR A N 1
ATOM 751 C CA . THR A 1 102 ? 3.838 12.720 -14.592 1.00 72.88 102 THR A CA 1
ATOM 752 C C . THR A 1 102 ? 4.420 14.015 -14.026 1.00 72.88 102 THR A C 1
ATOM 754 O O . THR A 1 102 ? 5.253 14.640 -14.681 1.00 72.88 102 THR A O 1
ATOM 757 N N . GLY A 1 103 ? 3.930 14.471 -12.870 1.00 66.88 103 GLY A N 1
ATOM 758 C CA . GLY A 1 103 ? 4.431 15.668 -12.204 1.00 66.88 103 GLY A CA 1
ATOM 759 C C . GLY A 1 103 ? 5.850 15.474 -11.675 1.00 66.88 103 GLY A C 1
ATOM 760 O O . GLY A 1 103 ? 6.284 14.356 -11.399 1.00 66.88 103 GLY A O 1
ATOM 761 N N . GLU A 1 104 ? 6.580 16.577 -11.517 1.00 65.88 104 GLU A N 1
ATOM 762 C CA . GLU A 1 104 ? 7.873 16.554 -10.837 1.00 65.88 104 GLU A CA 1
ATOM 763 C C . GLU A 1 104 ? 7.648 16.217 -9.357 1.00 65.88 104 GLU A C 1
ATOM 765 O O . GLU A 1 104 ? 7.007 16.968 -8.619 1.00 65.88 104 GLU A O 1
ATOM 770 N N . PHE A 1 105 ? 8.139 15.056 -8.921 1.00 66.69 105 PHE A N 1
ATOM 771 C CA . PHE A 1 105 ? 8.098 14.689 -7.513 1.00 66.69 105 PHE A CA 1
ATOM 772 C C . PHE A 1 105 ? 9.139 15.511 -6.749 1.00 66.69 105 PHE A C 1
ATOM 774 O O . PHE A 1 105 ? 10.339 15.290 -6.880 1.00 66.69 105 PHE A O 1
ATOM 781 N N . THR A 1 106 ? 8.680 16.453 -5.929 1.00 60.34 106 THR A N 1
ATOM 782 C CA . THR A 1 106 ? 9.548 17.331 -5.126 1.00 60.34 106 THR A CA 1
ATOM 783 C C . THR A 1 106 ? 9.833 16.782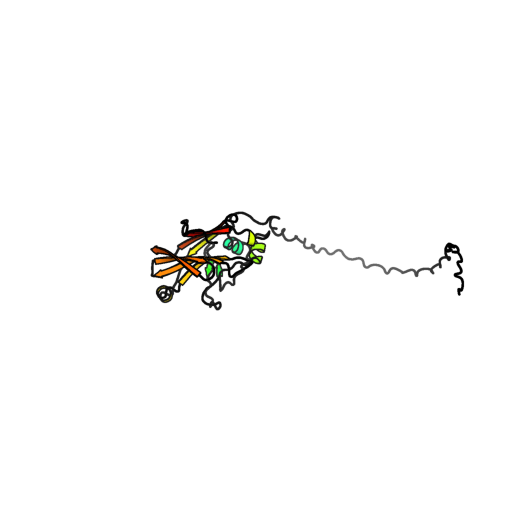 -3.719 1.00 60.34 106 THR A C 1
ATOM 785 O O . THR A 1 106 ? 10.575 17.394 -2.953 1.00 60.34 106 THR A O 1
ATOM 788 N N . GLY A 1 107 ? 9.271 15.618 -3.366 1.00 60.16 107 GLY A N 1
ATOM 789 C CA . GLY A 1 107 ? 9.222 15.072 -2.002 1.00 60.16 107 GLY A CA 1
ATOM 790 C C . GLY A 1 107 ? 10.380 14.155 -1.580 1.00 60.16 107 GLY A C 1
ATOM 791 O O . GLY A 1 107 ? 10.199 13.334 -0.683 1.00 60.16 107 GLY A O 1
ATOM 792 N N . GLY A 1 108 ? 11.557 14.254 -2.205 1.00 72.19 108 GLY A N 1
ATOM 793 C CA . GLY A 1 108 ? 12.736 13.437 -1.879 1.00 72.19 108 GLY A CA 1
ATOM 794 C C . GLY A 1 108 ? 12.917 12.208 -2.780 1.00 72.19 108 GLY A C 1
ATOM 795 O O . GLY A 1 108 ? 12.555 12.232 -3.950 1.00 72.19 108 GLY A O 1
ATOM 796 N N . ASN A 1 109 ? 13.500 11.127 -2.246 1.00 76.75 109 ASN A N 1
ATOM 797 C CA . ASN A 1 109 ? 13.890 9.943 -3.036 1.00 76.75 109 ASN A CA 1
ATOM 798 C C . ASN A 1 109 ? 12.786 8.877 -3.160 1.00 76.75 109 ASN A C 1
ATOM 800 O O . ASN A 1 109 ? 13.003 7.832 -3.772 1.00 76.75 109 ASN A O 1
ATOM 804 N N . THR A 1 110 ? 11.634 9.058 -2.513 1.00 82.12 110 THR A N 1
ATOM 805 C CA . THR A 1 110 ? 10.576 8.038 -2.454 1.00 82.12 110 THR A CA 1
ATOM 806 C C . THR A 1 110 ? 9.208 8.692 -2.469 1.00 82.12 110 THR A C 1
ATOM 808 O O . THR A 1 110 ? 8.902 9.493 -1.590 1.00 82.12 110 THR A O 1
ATOM 811 N N . ALA A 1 111 ? 8.382 8.314 -3.442 1.00 85.38 111 ALA A N 1
ATOM 812 C CA . ALA A 1 111 ? 6.980 8.701 -3.491 1.00 85.38 111 ALA A CA 1
ATOM 813 C C . ALA A 1 111 ? 6.145 7.758 -2.613 1.00 85.38 111 ALA A C 1
ATOM 815 O O . ALA A 1 111 ? 6.147 6.544 -2.817 1.00 85.38 111 ALA A O 1
ATOM 816 N N . PHE A 1 112 ? 5.424 8.321 -1.644 1.00 87.88 112 PHE A N 1
ATOM 817 C CA . PHE A 1 112 ? 4.490 7.592 -0.787 1.00 87.88 112 PHE A CA 1
ATOM 818 C C . PHE A 1 112 ? 3.047 7.862 -1.206 1.00 87.88 112 PHE A C 1
ATOM 820 O O . PHE A 1 112 ? 2.559 8.990 -1.115 1.00 87.88 112 PHE A O 1
ATOM 827 N N . ILE A 1 113 ? 2.340 6.822 -1.641 1.00 91.12 113 ILE A N 1
ATOM 828 C CA . ILE A 1 113 ? 0.891 6.880 -1.861 1.00 91.12 113 ILE A CA 1
ATOM 829 C C . ILE A 1 113 ? 0.229 6.559 -0.520 1.00 91.12 113 ILE A C 1
ATOM 831 O O . ILE A 1 113 ? -0.146 5.421 -0.243 1.00 91.12 113 ILE A O 1
ATOM 835 N N . GLN A 1 114 ? 0.183 7.558 0.357 1.00 89.62 114 GLN A N 1
ATOM 836 C CA . GLN A 1 114 ? -0.391 7.414 1.691 1.00 89.62 114 GLN A CA 1
ATOM 837 C C . GLN A 1 114 ? -1.886 7.725 1.668 1.00 89.62 114 GLN A C 1
ATOM 839 O O . GLN A 1 114 ? -2.329 8.611 0.938 1.00 89.62 114 GLN A O 1
ATOM 844 N N . ILE A 1 115 ? -2.645 7.001 2.487 1.00 89.19 115 ILE A N 1
ATOM 845 C CA . ILE A 1 115 ? -4.043 7.300 2.780 1.00 89.19 115 ILE A CA 1
ATOM 846 C C . ILE A 1 115 ? -4.087 7.710 4.242 1.00 89.19 115 ILE A C 1
ATOM 848 O O . ILE A 1 115 ? -3.700 6.937 5.121 1.00 89.19 115 ILE A O 1
ATOM 852 N N . ASP A 1 116 ? -4.493 8.942 4.496 1.00 89.19 116 ASP A N 1
ATOM 853 C CA . ASP A 1 116 ? -4.573 9.467 5.846 1.00 89.19 116 ASP A CA 1
ATOM 854 C C . ASP A 1 116 ? -5.780 8.874 6.610 1.00 89.19 116 ASP A C 1
ATOM 856 O O . ASP A 1 116 ? -6.761 8.417 6.004 1.00 89.19 116 ASP A O 1
ATOM 860 N N . PRO A 1 117 ? -5.728 8.856 7.955 1.00 90.75 117 PRO A N 1
ATOM 861 C CA . PRO A 1 117 ? -6.814 8.320 8.770 1.00 90.75 117 PRO A CA 1
ATOM 862 C C . PRO A 1 117 ? -8.170 9.007 8.559 1.00 90.75 117 PRO A C 1
ATOM 864 O O . PRO A 1 117 ? -9.199 8.344 8.675 1.00 90.75 117 PRO A O 1
ATOM 867 N N . GLU A 1 118 ? -8.191 10.303 8.238 1.00 91.31 118 GLU A N 1
ATOM 868 C CA . GLU A 1 118 ? -9.425 11.070 8.027 1.00 91.31 118 GLU A CA 1
ATOM 869 C C . GLU A 1 118 ? -10.115 10.661 6.718 1.00 91.31 118 GLU A C 1
ATOM 871 O O . GLU A 1 118 ? -11.332 10.459 6.686 1.00 91.31 118 GLU A O 1
ATOM 876 N N . THR A 1 119 ? -9.343 10.419 5.658 1.00 92.06 119 THR A N 1
ATOM 877 C CA . THR A 1 119 ? -9.837 9.841 4.405 1.00 92.06 119 THR A CA 1
ATOM 878 C C . THR A 1 119 ? -10.403 8.438 4.629 1.00 92.06 119 THR A C 1
ATOM 880 O O . THR A 1 119 ? -11.497 8.127 4.149 1.00 92.06 119 THR A O 1
ATOM 883 N N . LEU A 1 120 ? -9.713 7.585 5.399 1.00 92.69 120 LEU A N 1
ATOM 884 C CA . LEU A 1 120 ? -10.234 6.254 5.741 1.00 92.69 120 LEU A CA 1
ATOM 885 C C . LEU A 1 120 ? -11.545 6.342 6.530 1.00 92.69 120 LEU A C 1
ATOM 887 O O . LEU A 1 120 ? -12.481 5.589 6.250 1.00 92.69 120 LEU A O 1
ATOM 891 N N . GLU A 1 121 ? -11.637 7.267 7.484 1.00 93.00 121 GLU A N 1
ATOM 892 C CA . GLU A 1 121 ? -12.855 7.497 8.260 1.00 93.00 121 GLU A CA 1
ATOM 893 C C . GLU A 1 121 ? -13.997 8.001 7.373 1.00 93.00 121 GLU A C 1
ATOM 895 O O . GLU A 1 121 ? -15.117 7.502 7.453 1.00 93.00 121 GLU A O 1
ATOM 900 N N . THR A 1 122 ? -13.704 8.900 6.437 1.00 92.50 122 THR A N 1
ATOM 901 C CA . THR A 1 122 ? -14.677 9.391 5.453 1.00 92.50 122 THR A CA 1
ATOM 902 C C . THR A 1 122 ? -15.209 8.260 4.568 1.00 92.50 122 THR A C 1
ATOM 904 O O . THR A 1 122 ? -16.397 8.207 4.245 1.00 92.50 122 THR A O 1
ATOM 907 N N . TYR A 1 123 ? -14.349 7.322 4.168 1.00 92.81 123 TYR A N 1
ATOM 908 C CA . TYR A 1 123 ? -14.743 6.216 3.298 1.00 92.81 123 TYR A CA 1
ATOM 909 C C . TYR A 1 123 ? -15.505 5.109 4.016 1.00 92.81 123 TYR A C 1
ATOM 911 O O . TYR A 1 123 ? -16.469 4.573 3.450 1.00 92.81 123 TYR A O 1
ATOM 919 N N . PHE A 1 124 ? -15.038 4.735 5.208 1.00 94.12 124 PHE A N 1
ATOM 920 C CA . PHE A 1 124 ? -15.416 3.488 5.869 1.00 94.12 124 PHE A CA 1
ATOM 921 C C . PHE A 1 124 ? -15.982 3.683 7.275 1.00 94.12 124 PHE A C 1
ATOM 923 O O . PHE A 1 124 ? -16.698 2.796 7.739 1.00 94.12 124 PHE A O 1
ATOM 930 N N . GLY A 1 125 ? -15.727 4.816 7.926 1.00 94.25 125 GLY A N 1
ATOM 931 C CA . GLY A 1 125 ? -16.247 5.168 9.246 1.00 94.25 125 GLY A CA 1
ATOM 932 C C . GLY A 1 125 ? -15.746 4.295 10.402 1.00 94.25 125 GLY A C 1
ATOM 933 O O . GLY A 1 125 ? -15.096 3.262 10.208 1.00 94.25 125 GLY A O 1
ATOM 934 N N . ASN A 1 126 ? -16.154 4.674 11.613 1.00 94.38 126 ASN A N 1
ATOM 935 C CA . ASN A 1 126 ? -15.965 3.942 12.863 1.00 94.38 126 ASN A CA 1
ATOM 936 C C . ASN A 1 126 ? -14.496 3.556 13.117 1.00 94.38 126 ASN A C 1
ATOM 938 O O . ASN A 1 126 ? -14.168 2.366 13.185 1.00 94.38 126 ASN A O 1
ATOM 942 N N . SER A 1 127 ? -13.627 4.559 13.239 1.00 92.62 127 SER A N 1
ATOM 943 C CA . SER A 1 127 ? -12.180 4.408 13.454 1.00 92.62 127 SER A CA 1
ATOM 944 C C . SER A 1 127 ? -11.541 3.503 12.401 1.00 92.62 127 SER A C 1
ATOM 946 O O . SER A 1 127 ? -10.855 2.531 12.714 1.00 92.62 127 SER A O 1
ATOM 948 N N . ALA A 1 128 ? -11.817 3.772 11.124 1.00 92.69 128 ALA A N 1
ATOM 949 C CA . ALA A 1 128 ? -11.436 2.886 10.022 1.00 92.69 128 ALA A CA 1
ATOM 950 C C . ALA A 1 128 ? -9.935 2.541 9.996 1.00 92.69 128 ALA A C 1
ATOM 952 O O . ALA A 1 128 ? -9.581 1.385 9.764 1.00 92.69 128 ALA A O 1
ATOM 953 N N . ALA A 1 129 ? -9.069 3.516 10.285 1.00 91.00 129 ALA A N 1
ATOM 954 C CA . ALA A 1 129 ? -7.617 3.341 10.293 1.00 91.00 129 ALA A CA 1
ATOM 955 C C . ALA A 1 129 ? -7.126 2.302 11.319 1.00 91.00 129 ALA A C 1
ATOM 957 O O . ALA A 1 129 ? -6.163 1.590 11.056 1.00 91.00 129 ALA A O 1
ATOM 958 N N . GLU A 1 130 ? -7.810 2.164 12.457 1.00 90.06 130 GLU A N 1
ATOM 959 C CA . GLU A 1 130 ? -7.445 1.218 13.525 1.00 90.06 130 GLU A CA 1
ATOM 960 C C . GLU A 1 130 ? -7.890 -0.220 13.221 1.00 90.06 130 GLU A C 1
ATOM 962 O O . GLU A 1 130 ? -7.523 -1.152 13.929 1.00 90.06 130 GLU A O 1
ATOM 967 N N . ARG A 1 131 ? -8.694 -0.418 12.169 1.00 90.25 131 ARG A N 1
ATOM 968 C CA . ARG A 1 131 ? -9.305 -1.712 11.826 1.00 90.25 131 ARG A CA 1
ATOM 969 C C . ARG A 1 131 ? -8.652 -2.387 10.620 1.00 90.25 131 ARG A C 1
ATOM 971 O O . ARG A 1 131 ? -9.207 -3.343 10.072 1.00 90.25 131 ARG A O 1
ATOM 978 N N . VAL A 1 132 ? -7.504 -1.883 10.172 1.00 91.31 132 VAL A N 1
ATOM 979 C CA . VAL A 1 132 ? -6.766 -2.442 9.035 1.00 91.31 132 VAL A CA 1
ATOM 980 C C . VAL A 1 132 ? -5.851 -3.564 9.523 1.00 91.31 132 VAL A C 1
ATOM 982 O O . VAL A 1 132 ? -4.742 -3.328 9.988 1.00 91.31 132 VAL A O 1
ATOM 985 N N . PHE A 1 133 ? -6.320 -4.803 9.382 1.00 92.25 133 PHE A N 1
ATOM 986 C CA . PHE A 1 133 ? -5.558 -6.010 9.745 1.00 92.25 133 PHE A CA 1
ATOM 987 C C . PHE A 1 133 ? -4.894 -6.689 8.556 1.00 92.25 133 PHE A C 1
ATOM 989 O O . PHE A 1 133 ? -3.980 -7.489 8.719 1.00 92.25 133 PHE A O 1
ATOM 996 N N . LEU A 1 134 ? -5.375 -6.401 7.351 1.00 94.69 134 LEU A N 1
ATOM 997 C CA . LEU A 1 134 ? -4.901 -7.018 6.129 1.00 94.69 134 LEU A CA 1
ATOM 998 C C . LEU A 1 134 ? -4.879 -5.967 5.033 1.00 94.69 134 LEU A C 1
ATOM 1000 O O . LEU A 1 134 ? -5.860 -5.256 4.817 1.00 94.69 134 LEU A O 1
ATOM 1004 N N . MET A 1 135 ? -3.758 -5.903 4.329 1.00 95.56 135 MET A N 1
ATOM 1005 C CA . MET A 1 135 ? -3.608 -5.096 3.132 1.00 95.56 135 MET A CA 1
ATOM 1006 C C . MET A 1 135 ? -3.110 -5.987 2.005 1.00 95.56 135 MET A C 1
ATOM 1008 O O . MET A 1 135 ? -2.068 -6.627 2.127 1.00 95.56 135 MET A O 1
ATOM 1012 N N . GLU A 1 136 ? -3.844 -5.988 0.899 1.00 96.88 136 GLU A N 1
ATOM 1013 C CA . GLU A 1 136 ? -3.432 -6.601 -0.357 1.00 96.88 136 GLU A CA 1
ATOM 1014 C C . GLU A 1 136 ? -3.237 -5.512 -1.404 1.00 96.88 136 GLU A C 1
ATOM 1016 O O . GLU A 1 136 ? -4.062 -4.611 -1.550 1.00 96.88 136 GLU A O 1
ATOM 1021 N N . SER A 1 137 ? -2.137 -5.601 -2.143 1.00 95.12 137 SER A N 1
ATOM 1022 C CA . SER A 1 137 ? -1.851 -4.707 -3.260 1.00 95.12 137 SER A CA 1
ATOM 1023 C C . SER A 1 137 ? -1.342 -5.512 -4.445 1.00 95.12 137 SER A C 1
ATOM 1025 O O . SER A 1 137 ? -0.577 -6.465 -4.289 1.00 95.12 137 SER A O 1
ATOM 1027 N N . THR A 1 138 ? -1.800 -5.137 -5.636 1.00 95.69 138 THR A N 1
ATOM 1028 C CA . THR A 1 138 ? -1.253 -5.631 -6.901 1.00 95.69 138 THR A CA 1
ATOM 1029 C C . THR A 1 138 ? -0.567 -4.458 -7.571 1.00 95.69 138 THR A C 1
ATOM 1031 O O . THR A 1 138 ? -1.194 -3.423 -7.794 1.00 95.69 138 THR A O 1
ATOM 1034 N N . LEU A 1 139 ? 0.730 -4.595 -7.815 1.00 94.62 139 LEU A N 1
ATOM 1035 C CA . LEU A 1 139 ? 1.581 -3.519 -8.303 1.00 94.62 139 LEU A CA 1
ATOM 1036 C C . LEU A 1 139 ? 2.254 -3.970 -9.591 1.00 94.62 139 LEU A C 1
ATOM 1038 O O . LEU A 1 139 ? 2.756 -5.090 -9.670 1.00 94.62 139 LEU A O 1
ATOM 1042 N N . THR A 1 140 ? 2.292 -3.074 -10.573 1.00 92.75 140 THR A N 1
ATOM 1043 C CA . THR A 1 140 ? 3.036 -3.273 -11.816 1.00 92.75 140 THR A CA 1
ATOM 1044 C C . THR A 1 140 ? 4.056 -2.160 -11.969 1.00 92.75 140 THR A C 1
ATOM 1046 O O . THR A 1 140 ? 3.704 -0.983 -11.891 1.00 92.75 140 THR A O 1
ATOM 1049 N N . LEU A 1 141 ? 5.315 -2.520 -12.205 1.00 89.44 141 LEU A N 1
ATOM 1050 C CA . LEU A 1 141 ? 6.367 -1.556 -12.508 1.00 89.44 141 LEU A CA 1
ATOM 1051 C C . LEU A 1 141 ? 6.563 -1.441 -14.020 1.00 89.44 141 LEU A C 1
ATOM 1053 O O . LEU A 1 141 ? 6.877 -2.416 -14.698 1.00 89.44 141 LEU A O 1
ATOM 1057 N N . THR A 1 142 ? 6.449 -0.218 -14.532 1.00 84.94 142 THR A N 1
ATOM 1058 C CA . THR A 1 142 ? 6.871 0.147 -15.888 1.00 84.94 142 THR A CA 1
ATOM 1059 C C . THR A 1 142 ? 7.841 1.317 -15.786 1.00 84.94 142 THR A C 1
ATOM 1061 O O . THR A 1 142 ? 7.516 2.335 -15.182 1.00 84.94 142 THR A O 1
ATOM 1064 N N . THR A 1 143 ? 9.039 1.175 -16.354 1.00 77.12 143 THR A N 1
ATOM 1065 C CA . THR A 1 143 ? 10.030 2.255 -16.437 1.00 77.12 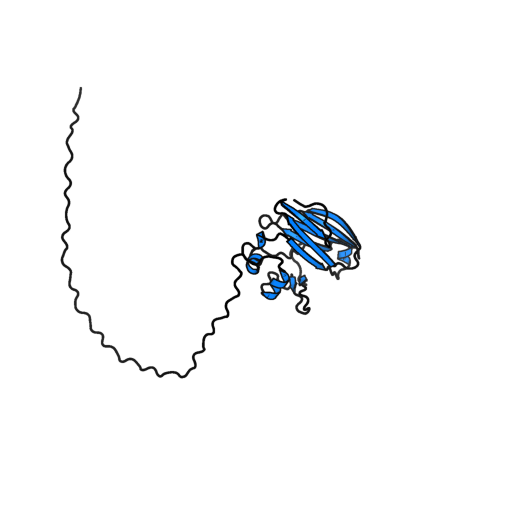143 THR A CA 1
ATOM 1066 C C . THR A 1 143 ? 10.444 2.471 -17.886 1.00 77.12 143 THR A C 1
ATOM 1068 O O . THR A 1 143 ? 10.719 1.516 -18.609 1.00 77.12 143 THR A O 1
ATOM 1071 N N . TRP A 1 144 ? 10.500 3.735 -18.308 1.00 78.06 144 TRP A N 1
ATOM 1072 C CA . TRP A 1 144 ? 10.985 4.142 -19.633 1.00 78.06 144 TRP A CA 1
ATOM 1073 C C . TRP A 1 144 ? 12.405 4.717 -19.589 1.00 78.06 144 TRP A C 1
ATOM 1075 O O . TRP A 1 144 ? 12.948 5.088 -20.626 1.00 78.06 144 TRP A O 1
ATOM 1085 N N . ASN A 1 145 ? 13.015 4.788 -18.399 1.00 74.88 145 ASN A N 1
ATOM 1086 C CA . ASN A 1 145 ? 14.397 5.215 -18.226 1.00 74.88 145 ASN A CA 1
ATOM 1087 C C . ASN A 1 145 ? 15.270 4.008 -17.837 1.00 74.88 145 ASN A C 1
ATOM 1089 O O . ASN A 1 145 ? 15.335 3.654 -16.654 1.00 74.88 145 ASN A O 1
ATOM 1093 N N . PRO A 1 146 ? 15.951 3.370 -18.805 1.00 68.31 146 PRO A N 1
ATOM 1094 C CA . PRO A 1 146 ? 16.750 2.178 -18.544 1.00 68.31 146 PRO A CA 1
ATOM 1095 C C . PRO A 1 146 ? 17.962 2.453 -17.641 1.00 68.31 146 PRO A C 1
ATOM 1097 O O . PRO A 1 146 ? 18.429 1.533 -16.979 1.00 68.31 146 PRO A O 1
ATOM 1100 N N . ALA A 1 147 ? 18.447 3.699 -17.553 1.00 74.25 147 ALA A N 1
ATOM 1101 C CA . ALA A 1 147 ? 19.590 4.038 -16.704 1.00 74.25 147 ALA A CA 1
ATOM 1102 C C . ALA A 1 147 ? 19.279 3.848 -15.207 1.00 74.25 147 ALA A C 1
ATOM 1104 O O . ALA A 1 147 ? 20.098 3.305 -14.472 1.00 74.25 147 ALA A O 1
ATOM 1105 N N . LEU A 1 148 ? 18.059 4.181 -14.766 1.00 71.19 148 LEU A N 1
ATOM 1106 C CA . LEU A 1 148 ? 17.650 4.027 -13.361 1.00 71.19 148 LEU A CA 1
ATOM 1107 C C . LEU A 1 148 ? 17.575 2.557 -12.919 1.00 71.19 148 LEU A C 1
ATOM 1109 O O . LEU A 1 148 ? 17.786 2.244 -11.746 1.00 71.19 148 LEU A O 1
ATOM 1113 N N . ALA A 1 149 ? 17.280 1.650 -13.854 1.00 70.19 149 ALA A N 1
ATOM 1114 C CA . ALA A 1 149 ? 17.276 0.214 -13.589 1.00 70.19 149 ALA A CA 1
ATOM 1115 C C . ALA A 1 149 ? 18.696 -0.336 -13.374 1.00 70.19 149 ALA A C 1
ATOM 1117 O O . ALA A 1 149 ? 18.875 -1.277 -12.605 1.00 70.19 149 ALA A O 1
ATOM 1118 N N . ILE A 1 150 ? 19.699 0.255 -14.031 1.00 68.62 150 ILE A N 1
ATOM 1119 C CA . ILE A 1 150 ? 21.105 -0.159 -13.929 1.00 68.62 150 ILE A CA 1
ATOM 1120 C C . ILE A 1 150 ? 21.681 0.219 -12.560 1.00 68.62 150 ILE A C 1
ATOM 1122 O O . ILE A 1 150 ? 22.374 -0.590 -11.945 1.00 68.62 150 ILE A O 1
ATOM 1126 N N . ASP A 1 151 ? 21.331 1.398 -12.046 1.00 75.31 151 ASP A N 1
ATOM 1127 C CA . ASP A 1 151 ? 21.838 1.893 -10.760 1.00 75.31 151 ASP A CA 1
ATOM 1128 C C . ASP A 1 151 ? 21.140 1.266 -9.536 1.00 75.31 151 ASP A C 1
ATOM 1130 O O . ASP A 1 151 ? 21.436 1.633 -8.399 1.00 75.31 151 ASP A O 1
ATOM 1134 N N . GLN A 1 152 ? 20.215 0.315 -9.739 1.00 74.44 152 GLN A N 1
ATOM 1135 C CA . GLN A 1 152 ? 19.427 -0.336 -8.676 1.00 74.44 152 GLN A CA 1
ATOM 1136 C C . GLN A 1 152 ? 18.626 0.657 -7.816 1.00 74.44 152 GLN A C 1
ATOM 1138 O O . GLN A 1 152 ? 18.336 0.401 -6.645 1.00 74.44 152 GLN A O 1
ATOM 1143 N N . GLN A 1 153 ? 18.264 1.802 -8.398 1.00 76.94 153 GLN A N 1
ATOM 1144 C CA . GLN A 1 153 ? 17.564 2.885 -7.701 1.00 76.94 153 GLN A CA 1
ATOM 1145 C C . GLN A 1 153 ? 16.041 2.776 -7.810 1.00 76.94 153 GLN A C 1
ATOM 1147 O O . GLN A 1 153 ? 15.320 3.512 -7.141 1.00 76.94 153 GLN A O 1
ATOM 1152 N N . VAL A 1 154 ? 15.534 1.852 -8.632 1.00 85.88 154 VAL A N 1
ATOM 1153 C CA . VAL A 1 154 ? 14.095 1.660 -8.821 1.00 85.88 154 VAL A CA 1
ATOM 1154 C C . VAL A 1 154 ? 13.575 0.612 -7.850 1.00 85.88 154 VAL A C 1
ATOM 1156 O O . VAL A 1 154 ? 13.953 -0.563 -7.900 1.00 85.88 154 VAL A O 1
ATOM 1159 N N . PHE A 1 155 ? 12.660 1.041 -6.989 1.00 90.62 155 PHE A N 1
ATOM 1160 C CA . PHE A 1 155 ? 11.928 0.156 -6.104 1.00 90.62 155 PHE A CA 1
ATOM 1161 C C . PHE A 1 155 ? 10.473 0.585 -5.966 1.00 90.62 155 PHE A C 1
ATOM 1163 O O . PHE A 1 155 ? 10.114 1.736 -6.200 1.00 90.62 155 PHE A O 1
ATOM 1170 N N . PHE A 1 156 ? 9.639 -0.371 -5.588 1.00 93.81 156 PHE A N 1
ATOM 1171 C CA . PHE A 1 156 ? 8.227 -0.180 -5.300 1.00 93.81 156 PHE A CA 1
ATOM 1172 C C . PHE A 1 156 ? 7.801 -1.215 -4.265 1.00 93.81 156 PHE A C 1
ATOM 1174 O O . PHE A 1 156 ? 8.486 -2.216 -4.055 1.00 93.81 156 PHE A O 1
ATOM 1181 N N . GLY A 1 157 ? 6.697 -0.978 -3.574 1.00 95.38 157 GLY A N 1
ATOM 1182 C CA . GLY A 1 157 ? 6.335 -1.825 -2.454 1.00 95.38 157 GLY A CA 1
ATOM 1183 C C . GLY A 1 157 ? 5.070 -1.371 -1.765 1.00 95.38 157 GLY A C 1
ATOM 1184 O O . GLY A 1 157 ? 4.374 -0.471 -2.233 1.00 95.38 157 GLY A O 1
ATOM 1185 N N . ALA A 1 158 ? 4.796 -2.003 -0.635 1.00 95.50 158 ALA A N 1
ATOM 1186 C CA . ALA A 1 158 ? 3.682 -1.640 0.215 1.00 95.50 158 ALA A CA 1
ATOM 1187 C C . ALA A 1 158 ? 4.091 -1.781 1.680 1.00 95.50 158 ALA A C 1
ATOM 1189 O O . ALA A 1 158 ? 4.862 -2.678 2.033 1.00 95.50 158 ALA A O 1
ATOM 1190 N N . ALA A 1 159 ? 3.576 -0.897 2.528 1.00 94.44 159 ALA A N 1
ATOM 1191 C CA . ALA A 1 159 ? 3.873 -0.877 3.951 1.00 94.44 159 ALA A CA 1
ATOM 1192 C C . ALA A 1 159 ? 2.614 -0.560 4.758 1.00 94.44 159 ALA A C 1
ATOM 1194 O O . ALA A 1 159 ? 1.761 0.209 4.318 1.00 94.44 159 ALA A O 1
ATOM 1195 N N . LEU A 1 160 ? 2.528 -1.147 5.947 1.00 92.44 160 LEU A N 1
ATOM 1196 C CA . LEU A 1 160 ? 1.645 -0.699 7.013 1.00 92.44 160 LEU A CA 1
ATOM 1197 C C . LEU A 1 160 ? 2.442 0.237 7.916 1.00 92.44 160 LEU A C 1
ATOM 1199 O O . LEU A 1 160 ? 3.575 -0.065 8.295 1.00 92.44 160 LEU A O 1
ATOM 1203 N N . GLN A 1 161 ? 1.841 1.370 8.255 1.00 90.25 161 GLN A N 1
ATOM 1204 C CA . GLN A 1 161 ? 2.439 2.389 9.104 1.00 90.25 161 GLN A CA 1
ATOM 1205 C C . GLN A 1 161 ? 1.553 2.612 10.326 1.00 90.25 161 GLN A C 1
ATOM 1207 O O . GLN A 1 161 ? 0.329 2.672 10.212 1.00 90.25 161 GLN A O 1
ATOM 1212 N N . SER A 1 162 ? 2.175 2.748 11.495 1.00 84.88 162 SER A N 1
ATOM 1213 C CA . SER A 1 162 ? 1.459 3.097 12.718 1.00 84.88 162 SER A CA 1
ATOM 1214 C C . SER A 1 162 ? 0.953 4.537 12.650 1.00 84.88 162 SER A C 1
ATOM 1216 O O . SER A 1 162 ? 1.729 5.470 12.438 1.00 84.88 162 SER A O 1
ATOM 1218 N N . ALA A 1 163 ? -0.343 4.728 12.902 1.00 79.00 163 ALA A N 1
ATOM 1219 C CA . ALA A 1 163 ? -0.946 6.057 12.990 1.00 79.00 163 ALA A CA 1
ATOM 1220 C C . ALA A 1 163 ? -0.399 6.871 14.179 1.00 79.00 163 ALA A C 1
ATOM 1222 O O . ALA A 1 163 ? -0.296 8.092 14.098 1.00 79.00 163 ALA A O 1
ATOM 1223 N N . ALA A 1 164 ? -0.016 6.200 15.272 1.00 83.56 164 ALA A N 1
ATOM 1224 C CA . ALA A 1 164 ? 0.527 6.848 16.465 1.00 83.56 164 ALA A CA 1
ATOM 1225 C C . ALA A 1 164 ? 2.022 7.184 16.334 1.00 83.56 164 ALA A C 1
ATOM 1227 O O . ALA A 1 164 ? 2.507 8.112 16.981 1.00 83.56 164 ALA A O 1
ATOM 1228 N N . ASN A 1 165 ? 2.763 6.428 15.518 1.00 84.25 165 ASN A N 1
ATOM 1229 C CA . ASN A 1 165 ? 4.189 6.639 15.301 1.00 84.25 165 ASN A CA 1
ATOM 1230 C C . ASN A 1 165 ? 4.580 6.321 13.846 1.00 84.25 165 ASN A C 1
ATOM 1232 O O . ASN A 1 165 ? 4.926 5.180 13.545 1.00 84.2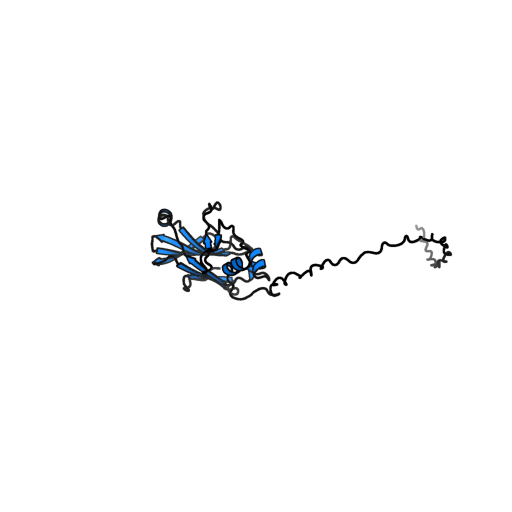5 165 ASN A O 1
ATOM 1236 N N . PRO A 1 166 ? 4.616 7.324 12.951 1.00 82.38 166 PRO A N 1
ATOM 1237 C CA . PRO A 1 166 ? 4.949 7.122 11.540 1.00 82.38 166 PRO A CA 1
ATOM 1238 C C . PRO A 1 166 ? 6.339 6.519 11.276 1.00 82.38 166 PRO A C 1
ATOM 1240 O O . PRO A 1 166 ? 6.567 5.941 10.214 1.00 82.38 166 PRO A O 1
ATOM 1243 N N . ALA A 1 167 ? 7.280 6.624 12.224 1.00 85.56 167 ALA A N 1
ATOM 1244 C CA . ALA A 1 167 ? 8.590 5.982 12.097 1.00 85.56 167 ALA A CA 1
ATOM 1245 C C . ALA A 1 167 ? 8.504 4.447 12.212 1.00 85.56 167 ALA A C 1
ATOM 1247 O O . ALA A 1 167 ? 9.394 3.740 11.737 1.00 85.56 167 ALA A O 1
ATOM 1248 N N . GLN A 1 168 ? 7.430 3.930 12.816 1.00 87.00 168 GLN A N 1
ATOM 1249 C CA . GLN A 1 168 ? 7.110 2.508 12.848 1.00 87.00 168 GLN A CA 1
ATOM 1250 C C . GLN A 1 168 ? 6.330 2.144 11.588 1.00 87.00 168 GLN A C 1
ATOM 1252 O O . GLN A 1 168 ? 5.118 2.350 11.489 1.00 87.00 168 GLN A O 1
ATOM 1257 N N . GLN A 1 169 ? 7.054 1.589 10.623 1.00 91.44 169 GLN A N 1
ATOM 1258 C CA . GLN A 1 169 ? 6.484 1.034 9.406 1.00 91.44 169 GLN A CA 1
ATOM 1259 C C . GLN A 1 169 ? 7.042 -0.357 9.155 1.00 91.44 169 GLN A C 1
ATOM 1261 O O . GLN A 1 169 ? 8.229 -0.609 9.361 1.00 91.44 169 GLN A O 1
ATOM 1266 N N . VAL A 1 170 ? 6.192 -1.245 8.663 1.00 93.88 170 VAL A N 1
ATOM 1267 C CA . VAL A 1 170 ? 6.577 -2.594 8.270 1.00 93.88 170 VAL A CA 1
ATOM 1268 C C . VAL A 1 170 ? 6.036 -2.852 6.881 1.00 93.88 170 VAL A C 1
ATOM 1270 O O . VAL A 1 170 ? 4.871 -2.575 6.601 1.00 93.88 170 VAL A O 1
ATOM 1273 N N . GLY A 1 171 ? 6.872 -3.371 5.991 1.00 95.25 171 GLY A N 1
ATOM 1274 C CA . GLY A 1 171 ? 6.470 -3.527 4.602 1.00 95.25 171 GLY A CA 1
ATOM 1275 C C . GLY A 1 171 ? 7.314 -4.491 3.799 1.00 95.25 171 GLY A C 1
ATOM 1276 O O . GLY A 1 171 ? 8.204 -5.170 4.312 1.00 95.25 171 GLY A O 1
ATOM 1277 N N . VAL A 1 172 ? 7.015 -4.527 2.507 1.00 97.00 172 VAL A N 1
ATOM 1278 C CA . VAL A 1 172 ? 7.772 -5.266 1.502 1.00 97.00 172 VAL A CA 1
ATOM 1279 C C . VAL A 1 172 ? 8.267 -4.286 0.456 1.00 97.00 172 VAL A C 1
ATOM 1281 O O . VAL A 1 172 ? 7.479 -3.529 -0.110 1.00 97.00 172 VAL A O 1
ATOM 1284 N N . ASP A 1 173 ? 9.561 -4.364 0.176 1.00 95.50 173 ASP A N 1
ATOM 1285 C CA . ASP A 1 173 ? 10.242 -3.622 -0.875 1.00 95.50 173 ASP A CA 1
ATOM 1286 C C . ASP A 1 173 ? 10.596 -4.577 -2.018 1.00 95.50 173 ASP A C 1
ATOM 1288 O O . ASP A 1 173 ? 11.266 -5.592 -1.816 1.00 95.50 173 ASP A O 1
ATOM 1292 N N . ILE A 1 174 ? 10.207 -4.221 -3.236 1.00 95.75 174 ILE A N 1
ATOM 1293 C CA . ILE A 1 174 ? 10.600 -4.897 -4.470 1.00 95.75 174 ILE A CA 1
ATOM 1294 C C . ILE A 1 174 ? 11.558 -3.981 -5.215 1.00 95.75 174 ILE A C 1
ATOM 1296 O O . ILE A 1 174 ? 11.183 -2.898 -5.659 1.00 95.75 174 ILE A O 1
ATOM 1300 N N . ARG A 1 175 ? 12.813 -4.409 -5.343 1.00 93.25 175 ARG A N 1
ATOM 1301 C CA . ARG A 1 175 ? 13.864 -3.660 -6.039 1.00 93.25 175 ARG A CA 1
ATOM 1302 C C . ARG A 1 175 ? 14.176 -4.312 -7.368 1.00 93.25 175 ARG A C 1
ATOM 1304 O O . ARG A 1 175 ? 14.374 -5.525 -7.422 1.00 93.25 175 ARG A O 1
ATOM 1311 N N . LEU A 1 176 ? 14.279 -3.511 -8.418 1.00 91.06 176 LEU A N 1
ATOM 1312 C CA . LEU A 1 176 ? 14.786 -3.980 -9.698 1.00 91.06 176 LEU A CA 1
ATOM 1313 C C . LEU A 1 176 ? 16.317 -4.029 -9.629 1.00 91.06 176 LEU A C 1
ATOM 1315 O O . LEU A 1 176 ? 16.964 -2.998 -9.473 1.00 91.06 176 LEU A O 1
ATOM 1319 N N . VAL A 1 177 ? 16.896 -5.231 -9.694 1.00 89.81 177 VAL A N 1
ATOM 1320 C CA . VAL A 1 177 ? 18.359 -5.418 -9.609 1.00 89.81 177 VAL A CA 1
ATOM 1321 C C . VAL A 1 177 ? 18.998 -5.294 -10.987 1.00 89.81 177 VAL A C 1
ATOM 1323 O O . VAL A 1 177 ? 20.085 -4.741 -11.135 1.00 89.81 177 VAL A O 1
ATOM 1326 N N . ARG A 1 178 ? 18.330 -5.881 -11.979 1.00 87.38 178 ARG A N 1
ATOM 1327 C CA . ARG A 1 178 ? 18.639 -5.844 -13.409 1.00 87.38 178 ARG A CA 1
ATOM 1328 C C . ARG A 1 178 ? 17.405 -6.312 -14.169 1.00 87.38 178 ARG A C 1
ATOM 1330 O O . ARG A 1 178 ? 16.459 -6.807 -13.557 1.00 87.38 178 ARG A O 1
ATOM 1337 N N . ASP A 1 179 ? 17.441 -6.212 -15.491 1.00 86.50 179 ASP A N 1
ATOM 1338 C CA . ASP A 1 179 ? 16.328 -6.680 -16.310 1.00 86.50 179 ASP A CA 1
ATOM 1339 C C . ASP A 1 179 ? 15.991 -8.159 -16.036 1.00 86.50 179 ASP A C 1
ATOM 1341 O O . ASP A 1 179 ? 16.875 -9.012 -15.909 1.00 86.50 179 ASP A O 1
ATOM 1345 N N . GLY A 1 180 ? 14.702 -8.427 -15.853 1.00 89.25 180 GLY A N 1
ATOM 1346 C CA . GLY A 1 180 ? 14.141 -9.721 -15.494 1.00 89.25 180 GLY A CA 1
ATOM 1347 C C . GLY A 1 180 ? 14.500 -10.230 -14.097 1.00 89.25 180 GLY A C 1
ATOM 1348 O O . GLY A 1 180 ? 14.216 -11.388 -13.812 1.00 89.25 180 GLY A O 1
ATOM 1349 N N . VAL A 1 181 ? 15.130 -9.438 -13.216 1.00 92.06 181 VAL A N 1
ATOM 1350 C CA . VAL A 1 181 ? 15.493 -9.880 -11.856 1.00 92.06 181 VAL A CA 1
ATOM 1351 C C . VAL A 1 181 ? 15.117 -8.847 -10.804 1.00 92.06 181 VAL A C 1
ATOM 1353 O O . VAL A 1 181 ? 15.624 -7.723 -10.783 1.00 92.06 181 VAL A O 1
ATOM 1356 N N . ILE A 1 182 ? 14.286 -9.280 -9.860 1.00 94.75 182 ILE A N 1
ATOM 1357 C CA . ILE A 1 182 ? 13.879 -8.489 -8.702 1.00 94.75 182 ILE A CA 1
ATOM 1358 C C . ILE A 1 182 ? 14.498 -9.028 -7.417 1.00 94.75 182 ILE A C 1
ATOM 1360 O O . ILE A 1 182 ? 14.721 -10.229 -7.259 1.00 94.75 182 ILE A O 1
ATOM 1364 N N . ARG A 1 183 ? 14.725 -8.131 -6.464 1.00 96.00 183 ARG A N 1
ATOM 1365 C CA . ARG A 1 183 ? 15.078 -8.444 -5.083 1.00 96.00 183 ARG A CA 1
ATOM 1366 C C . ARG A 1 183 ? 13.907 -8.087 -4.187 1.00 96.00 183 ARG A C 1
ATOM 1368 O O . ARG A 1 183 ? 13.412 -6.965 -4.230 1.00 96.00 183 ARG A O 1
ATOM 1375 N N . VAL A 1 184 ? 13.491 -9.048 -3.376 1.00 96.94 184 VAL A N 1
ATOM 1376 C CA . VAL A 1 184 ? 12.416 -8.899 -2.401 1.00 96.94 184 VAL A CA 1
ATOM 1377 C C . VAL A 1 184 ? 13.045 -8.682 -1.034 1.00 96.94 184 VAL A C 1
ATOM 1379 O O . VAL A 1 184 ? 13.790 -9.534 -0.535 1.00 96.94 184 VAL A O 1
ATOM 1382 N N . GLY A 1 185 ? 12.756 -7.532 -0.445 1.00 96.31 185 GLY A N 1
ATOM 1383 C CA . GLY A 1 185 ? 13.173 -7.163 0.893 1.00 96.31 185 GLY A CA 1
ATOM 1384 C C . GLY A 1 185 ? 11.981 -6.955 1.812 1.00 96.31 185 GLY A C 1
ATOM 1385 O O . GLY A 1 185 ? 10.895 -6.582 1.380 1.00 96.31 185 GLY A O 1
ATOM 1386 N N . VAL A 1 186 ? 12.207 -7.189 3.095 1.00 96.31 186 VAL A N 1
ATOM 1387 C CA . VAL A 1 186 ? 11.290 -6.810 4.163 1.00 96.31 186 VAL A CA 1
ATOM 1388 C C . VAL A 1 186 ? 11.797 -5.516 4.782 1.00 96.31 186 VAL A C 1
ATOM 1390 O O . VAL A 1 186 ? 12.982 -5.397 5.097 1.00 96.31 186 VAL A O 1
ATOM 1393 N N . ARG A 1 187 ? 10.893 -4.556 4.950 1.00 93.69 187 ARG A N 1
ATOM 1394 C CA . ARG A 1 187 ? 11.152 -3.258 5.566 1.00 93.69 187 ARG A CA 1
ATOM 1395 C C . ARG A 1 187 ? 10.708 -3.267 7.024 1.00 93.69 187 ARG A C 1
ATOM 1397 O O . ARG A 1 187 ? 9.576 -3.652 7.303 1.00 93.69 187 ARG A O 1
ATOM 1404 N N . ASN A 1 188 ? 11.574 -2.786 7.913 1.00 93.56 188 ASN A N 1
ATOM 1405 C CA . ASN A 1 188 ? 11.249 -2.436 9.295 1.00 93.56 188 ASN A CA 1
ATOM 1406 C C . ASN A 1 188 ? 11.821 -1.040 9.591 1.00 93.56 188 ASN A C 1
ATOM 1408 O O . ASN A 1 188 ? 13.035 -0.844 9.641 1.00 93.56 188 ASN A O 1
ATOM 1412 N N . GLY A 1 189 ? 10.946 -0.041 9.689 1.00 90.94 189 GLY A N 1
ATOM 1413 C CA . GLY A 1 189 ? 11.341 1.361 9.763 1.00 90.94 189 GLY A CA 1
ATOM 1414 C C . GLY A 1 189 ? 12.096 1.803 8.505 1.00 90.94 189 GLY A C 1
ATOM 1415 O O . GLY A 1 189 ? 11.590 1.725 7.379 1.00 90.94 189 GLY A O 1
ATOM 1416 N N . SER A 1 190 ? 13.319 2.297 8.687 1.00 88.69 190 SER A N 1
ATOM 1417 C CA . SER A 1 190 ? 14.224 2.691 7.599 1.00 88.69 190 SER A CA 1
ATOM 1418 C C . SER A 1 190 ? 15.063 1.532 7.056 1.00 88.69 190 SER A C 1
ATOM 1420 O O . SER A 1 190 ? 15.636 1.656 5.971 1.00 88.69 190 SER A O 1
ATOM 1422 N N . GLU A 1 191 ? 15.133 0.414 7.775 1.00 92.56 191 GLU A N 1
ATOM 1423 C CA . GLU A 1 191 ? 15.962 -0.724 7.405 1.00 92.56 191 GLU A CA 1
ATOM 1424 C C . GLU A 1 191 ? 15.222 -1.651 6.446 1.00 92.56 191 GLU A C 1
ATOM 1426 O O . GLU A 1 191 ? 14.021 -1.896 6.572 1.00 92.56 191 GLU A O 1
ATOM 1431 N N . VAL A 1 192 ? 15.963 -2.185 5.475 1.00 93.75 192 VAL A N 1
ATOM 1432 C CA . VAL A 1 192 ? 15.444 -3.162 4.519 1.00 93.75 192 VAL A CA 1
ATOM 1433 C C . VAL A 1 192 ? 16.370 -4.362 4.503 1.00 93.75 192 VAL A C 1
ATOM 1435 O O . VAL A 1 192 ? 17.515 -4.271 4.059 1.00 93.75 192 VAL A O 1
ATOM 1438 N N . SER A 1 193 ? 15.852 -5.496 4.962 1.00 95.31 193 SER A N 1
ATOM 1439 C CA . SER A 1 193 ? 16.550 -6.774 4.929 1.00 95.31 193 SER A CA 1
ATOM 1440 C C . SER A 1 193 ? 16.174 -7.536 3.667 1.00 95.31 193 SER A C 1
ATOM 1442 O O . SER A 1 193 ? 14.996 -7.682 3.343 1.00 95.31 193 SER A O 1
ATOM 1444 N N . THR A 1 194 ? 17.171 -8.020 2.931 1.00 95.94 194 THR A N 1
ATOM 1445 C CA . THR A 1 194 ? 16.929 -8.810 1.718 1.00 95.94 194 THR A CA 1
ATOM 1446 C C . THR A 1 194 ? 16.539 -10.233 2.092 1.00 95.94 194 THR A C 1
ATOM 1448 O O . THR A 1 194 ? 17.272 -10.900 2.814 1.00 95.94 194 THR A O 1
ATOM 1451 N N . ILE A 1 195 ? 15.412 -10.706 1.559 1.00 96.56 195 ILE A N 1
ATOM 1452 C CA . ILE A 1 195 ? 14.909 -12.064 1.800 1.00 96.56 195 ILE A CA 1
ATOM 1453 C C . ILE A 1 195 ? 15.200 -12.975 0.609 1.00 96.56 195 ILE A C 1
ATOM 1455 O O . ILE A 1 195 ? 15.608 -14.117 0.793 1.00 96.56 195 ILE A O 1
ATOM 1459 N N . SER A 1 196 ? 14.978 -12.494 -0.620 1.00 95.69 196 SER A N 1
ATOM 1460 C CA . SER A 1 196 ? 15.191 -13.308 -1.822 1.00 95.69 196 SER A CA 1
ATOM 1461 C C . SER A 1 196 ? 15.489 -12.475 -3.066 1.00 95.69 196 SER A C 1
ATOM 1463 O O . SER A 1 196 ? 15.166 -11.290 -3.128 1.00 95.69 196 SER A O 1
ATOM 1465 N N . GLU A 1 197 ? 16.068 -13.120 -4.077 1.00 96.06 197 GLU A N 1
ATOM 1466 C CA . GLU A 1 197 ? 16.153 -12.617 -5.448 1.00 96.06 197 GLU A CA 1
ATOM 1467 C C . GLU A 1 197 ? 15.440 -13.591 -6.382 1.00 96.06 197 GLU A C 1
ATOM 1469 O O . GLU A 1 197 ? 15.523 -14.807 -6.200 1.00 96.06 197 GLU A O 1
ATOM 1474 N N . ARG A 1 198 ? 14.698 -13.064 -7.356 1.00 94.75 198 ARG A N 1
ATOM 1475 C CA . ARG A 1 198 ? 13.833 -13.856 -8.234 1.00 94.75 198 ARG A CA 1
ATOM 1476 C C . ARG A 1 198 ? 13.940 -13.365 -9.668 1.00 94.75 198 ARG A C 1
ATOM 1478 O O . ARG A 1 198 ? 13.918 -12.161 -9.915 1.00 94.75 198 ARG A O 1
ATOM 1485 N N . ALA A 1 199 ? 14.018 -14.309 -10.601 1.00 94.31 199 ALA A N 1
ATOM 1486 C CA . ALA A 1 199 ? 13.840 -14.018 -12.014 1.00 94.31 199 ALA A CA 1
ATOM 1487 C C . ALA A 1 199 ? 12.342 -13.888 -12.326 1.00 94.31 199 ALA A C 1
ATOM 1489 O O . ALA A 1 199 ? 11.544 -14.706 -11.866 1.00 94.31 199 ALA A O 1
ATOM 1490 N N . VAL A 1 200 ? 11.965 -12.869 -13.093 1.00 92.12 200 VAL A N 1
ATOM 1491 C CA . VAL A 1 200 ? 10.583 -12.560 -13.468 1.00 92.12 200 VAL A CA 1
ATOM 1492 C C . VAL A 1 200 ? 10.506 -12.200 -14.948 1.00 92.12 200 VAL A C 1
ATOM 1494 O O . VAL A 1 200 ? 11.403 -11.559 -15.487 1.00 92.12 200 VAL A O 1
ATOM 1497 N N . SER A 1 201 ? 9.430 -12.616 -15.613 1.00 87.75 201 SER A N 1
ATOM 1498 C CA . SER A 1 201 ? 9.141 -12.251 -17.007 1.00 87.75 201 SER A CA 1
ATOM 1499 C C . SER A 1 201 ? 8.351 -10.946 -17.131 1.00 87.75 201 SER A C 1
ATOM 1501 O O . SER A 1 201 ? 8.355 -10.326 -18.189 1.00 87.75 201 SER A O 1
ATOM 1503 N N . ALA A 1 202 ? 7.674 -10.539 -16.057 1.00 89.88 202 ALA A N 1
ATOM 1504 C CA . ALA A 1 202 ? 6.940 -9.289 -15.936 1.00 89.88 202 ALA A CA 1
ATOM 1505 C C . ALA A 1 202 ? 7.060 -8.772 -14.497 1.00 89.88 202 ALA A C 1
ATOM 1507 O O . ALA A 1 202 ? 7.121 -9.560 -13.551 1.00 89.88 202 ALA A O 1
ATOM 1508 N N . TYR A 1 203 ? 7.074 -7.452 -14.324 1.00 90.69 203 TYR A N 1
ATOM 1509 C CA . TYR A 1 203 ? 7.172 -6.812 -13.009 1.00 90.69 203 TYR A CA 1
ATOM 1510 C C . TYR A 1 203 ? 5.796 -6.594 -12.374 1.00 90.69 203 TYR A C 1
ATOM 1512 O O . TYR A 1 203 ? 5.495 -5.498 -11.907 1.00 90.69 203 TYR A O 1
ATOM 1520 N N . GLU A 1 204 ? 4.969 -7.637 -12.383 1.00 94.38 204 GLU A N 1
ATOM 1521 C CA . GLU A 1 204 ? 3.671 -7.673 -11.714 1.00 94.38 204 GLU A CA 1
ATOM 1522 C C . GLU A 1 204 ? 3.798 -8.496 -10.431 1.00 94.38 204 GLU A C 1
ATOM 1524 O O . GLU A 1 204 ? 4.252 -9.644 -10.446 1.00 94.38 204 GLU A O 1
ATOM 1529 N N . VAL A 1 205 ? 3.436 -7.896 -9.299 1.00 95.44 205 VAL A N 1
ATOM 1530 C CA . VAL A 1 205 ? 3.583 -8.520 -7.981 1.00 95.44 205 VAL A CA 1
ATOM 1531 C C . VAL A 1 205 ? 2.311 -8.345 -7.169 1.00 95.44 205 VAL A C 1
ATOM 1533 O O . VAL A 1 205 ? 1.693 -7.278 -7.173 1.00 95.44 205 VAL A O 1
ATOM 1536 N N . ARG A 1 206 ? 1.954 -9.383 -6.413 1.00 96.94 206 ARG A N 1
ATOM 1537 C CA . ARG A 1 206 ? 0.938 -9.306 -5.366 1.00 96.94 206 ARG A CA 1
ATOM 1538 C C . ARG A 1 206 ? 1.624 -9.295 -4.009 1.00 96.94 206 ARG A C 1
ATOM 1540 O O . ARG A 1 206 ? 2.265 -10.275 -3.630 1.00 96.94 206 ARG A O 1
ATOM 1547 N N . LEU A 1 207 ? 1.457 -8.207 -3.271 1.00 97.56 207 LEU A N 1
ATOM 1548 C CA . LEU A 1 207 ? 1.945 -8.076 -1.903 1.00 97.56 207 LEU A CA 1
ATOM 1549 C C . LEU A 1 207 ? 0.774 -8.198 -0.940 1.00 97.56 207 LEU A C 1
ATOM 1551 O O . LEU A 1 207 ? -0.290 -7.623 -1.180 1.00 97.56 207 LEU A O 1
ATOM 1555 N N . ARG A 1 208 ? 0.986 -8.916 0.160 1.00 97.69 208 ARG A N 1
ATOM 1556 C CA . ARG A 1 208 ? 0.025 -8.987 1.259 1.00 97.69 208 ARG A CA 1
ATOM 1557 C C . ARG A 1 208 ? 0.730 -8.783 2.590 1.00 97.69 208 ARG A C 1
ATOM 1559 O O . ARG A 1 208 ? 1.755 -9.412 2.841 1.00 97.69 208 ARG A O 1
ATOM 1566 N N . LEU A 1 209 ? 0.178 -7.915 3.427 1.00 97.44 209 LEU A N 1
ATOM 1567 C CA . LEU A 1 209 ? 0.599 -7.701 4.809 1.00 97.44 209 LEU A CA 1
ATOM 1568 C C . LEU A 1 209 ? -0.567 -8.075 5.722 1.00 97.44 209 LEU A C 1
ATOM 1570 O O . LEU A 1 209 ? -1.678 -7.595 5.511 1.00 97.44 209 LEU A O 1
ATOM 1574 N N . GLU A 1 210 ? -0.313 -8.928 6.709 1.00 96.62 210 GLU A N 1
ATOM 1575 C CA . GLU A 1 210 ? -1.302 -9.382 7.693 1.00 96.62 210 GLU A CA 1
ATOM 1576 C C . GLU A 1 210 ? -0.801 -9.069 9.101 1.00 96.62 210 GLU A C 1
ATOM 1578 O O . GLU A 1 210 ? 0.247 -9.573 9.506 1.00 96.62 210 GLU A O 1
ATOM 1583 N N . TYR A 1 211 ? -1.540 -8.248 9.841 1.00 94.94 211 TYR A N 1
ATOM 1584 C CA . TYR A 1 211 ? -1.286 -7.952 11.244 1.00 94.94 211 TYR A CA 1
ATOM 1585 C C . TYR A 1 211 ? -2.029 -8.949 12.139 1.00 94.94 211 TYR A C 1
ATOM 1587 O O . TYR A 1 211 ? -3.252 -9.076 12.072 1.00 94.94 211 TYR A O 1
ATOM 1595 N N . ASP A 1 212 ? -1.281 -9.650 12.986 1.00 94.25 212 ASP A N 1
ATOM 1596 C CA . ASP A 1 212 ? -1.815 -10.498 14.046 1.00 94.25 212 ASP A CA 1
ATOM 1597 C C 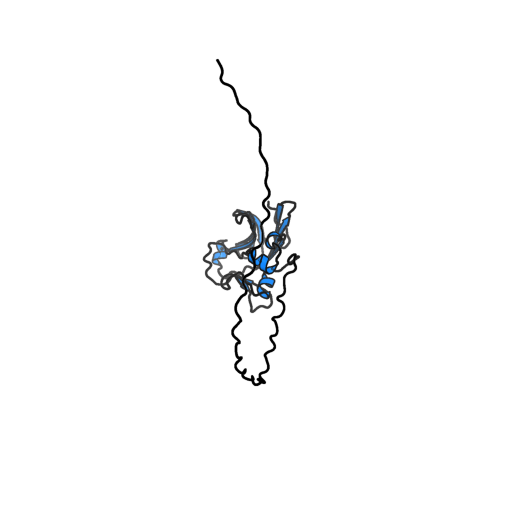. ASP A 1 212 ? -1.857 -9.703 15.355 1.00 94.25 212 ASP A C 1
ATOM 1599 O O . ASP A 1 212 ? -0.827 -9.492 15.997 1.00 94.25 212 ASP A O 1
ATOM 1603 N N . GLU A 1 213 ? -3.055 -9.289 15.771 1.00 90.75 213 GLU A N 1
ATOM 1604 C CA . GLU A 1 213 ? -3.269 -8.547 17.020 1.00 90.75 213 GLU A CA 1
ATOM 1605 C C . GLU A 1 213 ? -2.829 -9.324 18.269 1.00 90.75 213 GLU A C 1
ATOM 1607 O O . GLU A 1 213 ? -2.445 -8.721 19.270 1.00 90.75 213 GLU A O 1
ATOM 1612 N N . ARG A 1 214 ? -2.895 -10.663 18.247 1.00 92.62 214 ARG A N 1
ATOM 1613 C CA . ARG A 1 214 ? -2.551 -11.488 19.416 1.00 92.62 214 ARG A CA 1
ATOM 1614 C C . ARG A 1 214 ? -1.047 -11.582 19.594 1.00 92.62 214 ARG A C 1
ATOM 1616 O O . ARG A 1 214 ? -0.563 -11.541 20.722 1.00 92.62 214 ARG A O 1
ATOM 1623 N N . ALA A 1 215 ? -0.330 -11.752 18.487 1.00 92.31 215 ALA A N 1
ATOM 1624 C CA . ALA A 1 215 ? 1.126 -11.810 18.483 1.00 92.31 215 ALA A CA 1
ATOM 1625 C C . ALA A 1 215 ? 1.772 -10.416 18.466 1.00 92.31 215 ALA A C 1
ATOM 1627 O O . ALA A 1 215 ? 2.954 -10.297 18.780 1.00 92.31 215 ALA A O 1
ATOM 1628 N N . GLY A 1 216 ? 1.020 -9.379 18.084 1.00 90.56 216 GLY A N 1
ATOM 1629 C CA . GLY A 1 216 ? 1.549 -8.040 17.850 1.00 90.56 216 GLY A CA 1
ATOM 1630 C C . GLY A 1 216 ? 2.558 -8.009 16.703 1.00 90.56 216 GLY A C 1
ATOM 1631 O O . GLY A 1 216 ? 3.526 -7.263 16.773 1.00 90.56 216 GLY A O 1
ATOM 1632 N N . ALA A 1 217 ? 2.375 -8.848 15.679 1.00 93.12 217 ALA A N 1
ATOM 1633 C CA . ALA A 1 217 ? 3.362 -9.045 14.621 1.00 93.12 217 ALA A CA 1
ATOM 1634 C C . ALA A 1 217 ? 2.728 -9.018 13.228 1.00 93.12 217 ALA A C 1
ATOM 1636 O O . ALA A 1 217 ? 1.570 -9.391 13.048 1.00 93.12 217 ALA A O 1
ATOM 1637 N N . ILE A 1 218 ? 3.507 -8.611 12.226 1.00 95.19 218 ILE A N 1
ATOM 1638 C CA . ILE A 1 218 ? 3.080 -8.539 10.828 1.00 95.19 218 ILE A CA 1
ATOM 1639 C C . ILE A 1 218 ? 3.730 -9.669 10.036 1.00 95.19 218 ILE A C 1
ATOM 1641 O O . ILE A 1 218 ? 4.951 -9.825 10.028 1.00 95.19 218 ILE A O 1
ATOM 1645 N N . SER A 1 219 ? 2.913 -10.453 9.335 1.00 96.62 219 SER A N 1
ATOM 1646 C CA . SER A 1 219 ? 3.374 -11.407 8.329 1.00 96.62 219 SER A CA 1
ATOM 1647 C C . SER A 1 219 ? 3.288 -10.785 6.940 1.00 96.62 219 SER A C 1
ATOM 1649 O O . SER A 1 219 ? 2.246 -10.270 6.538 1.00 96.62 219 SER A O 1
ATOM 1651 N N . ALA A 1 220 ? 4.389 -10.857 6.199 1.00 97.12 220 ALA A N 1
ATOM 1652 C CA . ALA A 1 220 ? 4.479 -10.362 4.835 1.00 97.12 220 ALA A CA 1
ATOM 1653 C C . ALA A 1 220 ? 4.438 -11.514 3.827 1.00 97.12 220 ALA A C 1
ATOM 1655 O O . ALA A 1 220 ? 4.991 -12.587 4.074 1.00 97.12 220 ALA A O 1
ATOM 1656 N N . PHE A 1 221 ? 3.814 -11.283 2.675 1.00 97.31 221 PHE A N 1
ATOM 1657 C CA . PHE A 1 221 ? 3.723 -12.251 1.590 1.00 97.31 221 PHE A CA 1
ATOM 1658 C C . PHE A 1 221 ? 4.014 -11.598 0.237 1.00 97.31 221 PHE A C 1
ATOM 1660 O O . PHE A 1 221 ? 3.614 -10.463 -0.024 1.00 97.31 221 PHE A O 1
ATOM 1667 N N . PHE A 1 222 ? 4.659 -12.366 -0.637 1.00 96.75 222 PHE A N 1
ATOM 1668 C CA . PHE A 1 222 ? 4.936 -12.048 -2.032 1.00 96.75 222 PHE A CA 1
ATOM 1669 C C . PHE A 1 222 ? 4.364 -13.161 -2.907 1.00 96.75 222 PHE A C 1
ATOM 1671 O O . PHE A 1 222 ? 4.741 -14.320 -2.753 1.00 96.75 222 PHE A O 1
ATOM 1678 N N . ASN A 1 223 ? 3.440 -12.831 -3.809 1.00 95.94 223 ASN A N 1
ATOM 1679 C CA . ASN A 1 223 ? 2.751 -13.797 -4.672 1.00 95.94 223 ASN A CA 1
ATOM 1680 C C . ASN A 1 223 ? 2.176 -14.992 -3.884 1.00 95.94 223 ASN A C 1
ATOM 1682 O O . ASN A 1 223 ? 2.293 -16.145 -4.292 1.00 95.94 223 ASN A O 1
ATOM 1686 N N . ASN A 1 224 ? 1.547 -14.691 -2.741 1.00 96.25 224 ASN A N 1
ATOM 1687 C CA . ASN A 1 224 ? 0.974 -15.641 -1.773 1.00 96.25 224 ASN A CA 1
ATOM 1688 C C . ASN A 1 224 ? 1.989 -16.530 -1.029 1.00 96.25 224 ASN A C 1
ATOM 1690 O O . ASN A 1 224 ? 1.590 -17.375 -0.229 1.00 96.25 224 ASN A O 1
ATOM 1694 N N . GLU A 1 225 ? 3.289 -16.329 -1.234 1.00 96.44 225 GLU A N 1
ATOM 1695 C CA . GLU A 1 225 ? 4.346 -16.991 -0.475 1.00 96.44 225 GLU A CA 1
ATOM 1696 C C . GLU A 1 225 ? 4.778 -16.111 0.697 1.00 96.44 225 GLU A C 1
ATOM 1698 O O . GLU A 1 225 ? 5.020 -14.915 0.534 1.00 96.44 225 GLU A O 1
ATOM 1703 N N . ARG A 1 226 ? 4.880 -16.694 1.891 1.00 96.12 226 ARG A N 1
ATOM 1704 C CA . ARG A 1 226 ? 5.307 -15.962 3.084 1.00 96.12 226 ARG A CA 1
ATOM 1705 C C . ARG A 1 226 ? 6.779 -15.562 2.979 1.00 96.12 226 ARG A C 1
ATOM 1707 O O . ARG A 1 226 ? 7.637 -16.388 2.682 1.00 96.12 226 ARG A O 1
ATOM 1714 N N . LEU A 1 227 ? 7.069 -14.309 3.306 1.00 95.38 227 LEU A N 1
ATOM 1715 C CA . LEU A 1 227 ? 8.416 -13.763 3.370 1.00 95.38 227 LEU A CA 1
ATOM 1716 C C . LEU A 1 227 ? 8.957 -13.853 4.796 1.00 95.38 227 LEU A C 1
ATOM 1718 O O . LEU A 1 227 ? 8.607 -13.046 5.652 1.00 95.38 227 LEU A O 1
ATOM 1722 N N . GLY A 1 228 ? 9.838 -14.821 5.038 1.00 92.69 228 GLY A N 1
ATOM 1723 C CA . GLY A 1 228 ? 10.541 -14.940 6.314 1.00 92.69 228 GLY A CA 1
ATOM 1724 C C . GLY A 1 228 ? 9.623 -15.166 7.524 1.00 92.69 228 GLY A C 1
ATOM 1725 O O . GLY A 1 228 ? 8.550 -15.764 7.424 1.00 92.69 228 GLY A O 1
ATOM 1726 N N . GLN A 1 229 ? 10.101 -14.732 8.690 1.00 94.00 229 GLN A N 1
ATOM 1727 C CA . GLN A 1 229 ? 9.370 -14.777 9.961 1.00 94.00 229 GLN A CA 1
ATOM 1728 C C . GLN A 1 229 ? 8.514 -13.508 10.145 1.00 94.00 229 GLN A C 1
ATOM 1730 O O . GLN A 1 229 ? 8.812 -12.499 9.503 1.00 94.00 229 GLN A O 1
ATOM 1735 N N . PRO A 1 230 ? 7.474 -13.526 11.008 1.00 93.06 230 PRO A N 1
ATOM 1736 C CA . PRO A 1 230 ? 6.770 -12.307 11.399 1.00 93.06 230 PRO A CA 1
ATOM 1737 C C . PRO A 1 230 ? 7.715 -11.217 11.899 1.00 93.06 230 PRO A C 1
ATOM 1739 O O . PRO A 1 230 ? 8.733 -11.510 12.526 1.00 93.06 230 PRO A O 1
ATOM 1742 N N . ILE A 1 231 ? 7.325 -9.970 11.668 1.00 91.00 231 ILE A N 1
ATOM 1743 C CA . ILE A 1 231 ? 8.063 -8.775 12.075 1.00 91.00 231 ILE A CA 1
ATOM 1744 C C . ILE A 1 231 ? 7.313 -8.149 13.250 1.00 91.00 231 ILE A C 1
ATOM 1746 O O . ILE A 1 231 ? 6.094 -7.987 13.168 1.00 91.00 231 ILE A O 1
ATOM 1750 N N . SER A 1 232 ? 8.029 -7.833 14.327 1.00 85.62 232 SER A N 1
ATOM 1751 C CA . SER A 1 232 ? 7.504 -7.212 15.553 1.00 85.62 232 SER A CA 1
ATOM 1752 C C . SER A 1 232 ? 7.937 -5.758 15.671 1.00 85.62 232 SER A C 1
ATOM 1754 O O . SER A 1 232 ? 9.036 -5.436 15.157 1.00 85.62 232 SER A O 1
#

Secondary structure (DSSP, 8-state):
--------------PPPPPPPPPPPPPPPP---PPPPP-PPPP--------PPPPP-PPPTT---SS--HHHHHHHH----S-TTTEEE-TT-TT--EEE-SS---S-S-------HHHHHHHH-SSGGGG--EEEEEEE---S-HHHHHTT--EEEEEEE-SS-TT-EEEEEEEEEETTEEEEEEEETTEEEEEEEEE-SS-EEEEEEEEETTTTEEEEEETTEE-SS-B-